Protein AF-A0A2V8E5E4-F1 (afdb_monomer_lite)

Foldseek 3Di:
DDDDDDDDDDDDDDDDDDDPDPPPDDPPPDPPPPPPDPPPPFAQKWWADPDQLRRVQIHNDWAAGPPPRHTTDIWGKDWWWADLVGRQPTHRDWAADPPPRDITDTWTKTKFWADDPRPVDGHRDWDADPVRDTTHIDIHQGQQGDQDDPPPFHWDADPSNFKIKGWDDPDPQKIKIAIAGSRRHGDFCPPDWKKKFFADPVRDTDDIFTWDQDDPRRMTMTGRPPDDPPTDIDID

Radius of gyration: 31.18 Å; chains: 1; bounding box: 56×99×64 Å

Structure (mmCIF, N/CA/C/O backbone):
data_AF-A0A2V8E5E4-F1
#
_entry.id   AF-A0A2V8E5E4-F1
#
loop_
_atom_site.group_PDB
_atom_site.id
_atom_site.type_symbol
_atom_site.label_atom_id
_atom_site.label_alt_id
_atom_site.label_comp_id
_atom_site.label_asym_id
_atom_site.label_entity_id
_atom_site.label_seq_id
_atom_site.pdbx_PDB_ins_code
_atom_site.Cartn_x
_atom_site.Cartn_y
_atom_site.Cartn_z
_atom_site.occupancy
_atom_site.B_iso_or_equiv
_atom_site.auth_seq_id
_atom_site.auth_comp_id
_atom_site.auth_asym_id
_atom_site.auth_atom_id
_atom_site.pdbx_PDB_model_num
ATOM 1 N N . MET A 1 1 ? -7.188 -77.569 13.368 1.00 43.88 1 MET A N 1
ATOM 2 C CA . MET A 1 1 ? -7.594 -77.479 11.942 1.00 43.88 1 MET A CA 1
ATOM 3 C C . MET A 1 1 ? -6.349 -76.975 11.194 1.00 43.88 1 MET A C 1
ATOM 5 O O . MET A 1 1 ? -5.843 -75.952 11.6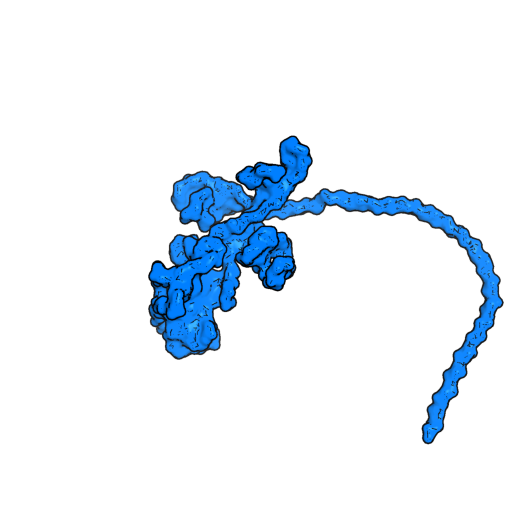16 1.00 43.88 1 MET A O 1
ATOM 9 N N . ARG A 1 2 ? -5.621 -77.724 10.334 1.00 38.56 2 ARG A N 1
ATOM 10 C CA . ARG A 1 2 ? -5.978 -78.226 8.972 1.00 38.56 2 ARG A CA 1
ATOM 11 C C . ARG A 1 2 ? -6.728 -77.146 8.170 1.00 38.56 2 ARG A C 1
ATOM 13 O O . ARG A 1 2 ? -7.743 -76.707 8.680 1.00 38.56 2 ARG A O 1
ATOM 20 N N . ARG A 1 3 ? -6.388 -76.718 6.946 1.00 42.91 3 ARG A N 1
ATOM 21 C CA . ARG A 1 3 ? -5.368 -77.016 5.895 1.00 42.91 3 ARG A CA 1
ATOM 22 C C . ARG A 1 3 ? -5.199 -75.695 5.075 1.00 42.91 3 ARG A C 1
ATOM 24 O O . ARG A 1 3 ? -6.080 -74.856 5.193 1.00 42.91 3 ARG A O 1
ATOM 31 N N . LEU A 1 4 ? -4.201 -75.417 4.223 1.00 42.34 4 LEU A N 1
ATOM 32 C CA . LEU A 1 4 ? -2.996 -76.111 3.712 1.00 42.34 4 LEU A CA 1
ATOM 33 C C . LEU A 1 4 ? -1.974 -75.046 3.210 1.00 42.34 4 LEU A C 1
ATOM 35 O O . LEU A 1 4 ? -2.269 -73.857 3.251 1.00 42.34 4 LEU A O 1
ATOM 39 N N . VAL A 1 5 ? -0.822 -75.469 2.673 1.00 44.59 5 VAL A N 1
ATOM 40 C CA . VAL A 1 5 ? 0.082 -74.664 1.819 1.00 44.59 5 VAL A CA 1
ATOM 41 C C . VAL A 1 5 ? 0.128 -75.328 0.442 1.00 44.59 5 VAL A C 1
ATOM 43 O O . VAL A 1 5 ? 0.248 -76.549 0.383 1.00 44.59 5 VAL A O 1
ATOM 46 N N . PHE A 1 6 ? 0.079 -74.559 -0.648 1.00 40.34 6 PHE A N 1
ATOM 47 C CA . PHE A 1 6 ? 0.389 -75.065 -1.989 1.00 40.34 6 PHE A CA 1
ATOM 48 C C . PHE A 1 6 ? 1.407 -74.168 -2.694 1.00 40.34 6 PHE A C 1
ATOM 50 O O . PHE A 1 6 ? 1.082 -73.098 -3.199 1.00 40.34 6 PHE A O 1
ATOM 57 N N . PHE A 1 7 ? 2.647 -74.655 -2.743 1.00 41.28 7 PHE A N 1
ATOM 58 C CA . PHE A 1 7 ? 3.618 -74.251 -3.754 1.00 41.28 7 PHE A CA 1
ATOM 59 C C . PHE A 1 7 ? 3.129 -74.721 -5.127 1.00 41.28 7 PHE A C 1
ATOM 61 O O . PHE A 1 7 ? 2.747 -75.881 -5.271 1.00 41.28 7 PHE A O 1
ATOM 68 N N . TRP A 1 8 ? 3.234 -73.860 -6.137 1.00 37.31 8 TRP A N 1
ATOM 69 C CA . TRP A 1 8 ? 3.290 -74.278 -7.536 1.00 37.31 8 TRP A CA 1
ATOM 70 C C . TRP A 1 8 ? 4.564 -73.717 -8.157 1.00 37.31 8 TRP A C 1
ATOM 72 O O . TRP A 1 8 ? 4.677 -72.522 -8.417 1.00 37.31 8 TRP A O 1
ATOM 82 N N . ALA A 1 9 ? 5.541 -74.599 -8.356 1.00 47.22 9 ALA A N 1
ATOM 83 C CA . ALA A 1 9 ? 6.692 -74.318 -9.195 1.00 47.22 9 ALA A CA 1
ATOM 84 C C . ALA A 1 9 ? 6.277 -74.491 -10.661 1.00 47.22 9 ALA A C 1
ATOM 86 O O . ALA A 1 9 ? 5.682 -75.509 -11.014 1.00 47.22 9 ALA A O 1
ATOM 87 N N . VAL A 1 10 ? 6.622 -73.529 -11.515 1.00 47.59 10 VAL A N 1
ATOM 88 C CA . VAL A 1 10 ? 6.532 -73.680 -12.972 1.00 47.59 10 VAL A CA 1
ATOM 89 C C . VAL A 1 10 ? 7.949 -73.639 -13.525 1.00 47.59 10 VAL A C 1
ATOM 91 O O . VAL A 1 10 ? 8.705 -72.705 -13.263 1.00 47.59 10 VAL A O 1
ATOM 94 N N . LEU A 1 11 ? 8.318 -74.707 -14.231 1.00 45.16 11 LEU A N 1
ATOM 95 C CA . LEU A 1 11 ? 9.662 -74.913 -14.755 1.00 45.16 11 LEU A CA 1
ATOM 96 C C . LEU A 1 11 ? 9.974 -73.951 -15.904 1.00 45.16 11 LEU A C 1
ATOM 98 O O . LEU A 1 11 ? 9.184 -73.778 -16.831 1.00 45.16 11 LEU A O 1
ATOM 102 N N . LEU A 1 12 ? 11.179 -73.388 -15.854 1.00 44.44 12 LEU A N 1
ATOM 103 C CA . LEU A 1 12 ? 11.779 -72.630 -16.942 1.00 44.44 12 LEU A CA 1
ATOM 104 C C . LEU A 1 12 ? 12.065 -73.580 -18.116 1.00 44.44 12 LEU A C 1
ATOM 106 O O . LEU A 1 12 ? 12.804 -74.551 -17.951 1.00 44.44 12 LEU A O 1
ATOM 110 N N . SER A 1 13 ? 11.520 -73.297 -19.299 1.00 46.69 13 SER A N 1
ATOM 111 C CA . SER A 1 13 ? 11.886 -74.000 -20.531 1.00 46.69 13 SER A CA 1
ATOM 112 C C . SER A 1 13 ? 12.516 -73.014 -21.510 1.00 46.69 13 SER A C 1
ATOM 114 O O . SER A 1 13 ? 11.859 -72.094 -21.995 1.00 46.69 13 SER A O 1
ATOM 116 N N . CYS A 1 14 ? 13.816 -73.179 -21.761 1.00 43.94 14 CYS A N 1
ATOM 117 C CA . CYS A 1 14 ? 14.547 -72.390 -22.745 1.00 43.94 14 CYS A CA 1
ATOM 118 C C . CYS A 1 14 ? 14.229 -72.879 -24.161 1.00 43.94 14 CYS A C 1
ATOM 120 O O . CYS A 1 14 ? 14.649 -73.968 -24.546 1.00 43.94 14 CYS A O 1
ATOM 122 N N . ALA A 1 15 ? 13.586 -72.031 -24.961 1.00 48.12 15 ALA A N 1
ATOM 123 C CA . ALA A 1 15 ? 13.532 -72.165 -26.413 1.00 48.12 15 ALA A CA 1
ATOM 124 C C . ALA A 1 15 ? 14.008 -70.845 -27.032 1.00 48.12 15 ALA A C 1
ATOM 126 O O . ALA A 1 15 ? 13.333 -69.821 -26.939 1.00 48.12 15 ALA A O 1
ATOM 127 N N . GLY A 1 16 ? 15.212 -70.850 -27.603 1.00 48.59 16 GLY A N 1
ATOM 128 C CA . GLY A 1 16 ? 15.796 -69.658 -28.207 1.00 48.59 16 GLY A CA 1
ATOM 129 C C . GLY A 1 16 ? 15.221 -69.378 -29.594 1.00 48.59 16 GLY A C 1
ATOM 130 O O . GLY A 1 16 ? 15.195 -70.266 -30.442 1.00 48.59 16 GLY A O 1
ATOM 131 N N . LEU A 1 17 ? 14.858 -68.122 -29.852 1.00 46.94 17 LEU A N 1
ATOM 132 C CA . LEU A 1 17 ? 14.844 -67.561 -31.202 1.00 46.94 17 LEU A CA 1
ATOM 133 C C . LEU A 1 17 ? 15.803 -66.370 -31.238 1.00 46.94 17 LEU A C 1
ATOM 135 O O . LEU A 1 17 ? 15.626 -65.402 -30.499 1.00 46.94 17 LEU A O 1
ATOM 139 N N . LEU A 1 18 ? 16.805 -66.429 -32.120 1.00 51.91 18 LEU A N 1
ATOM 140 C CA . LEU A 1 18 ? 17.608 -65.259 -32.465 1.00 51.91 18 LEU A CA 1
ATOM 141 C C . LEU A 1 18 ? 16.746 -64.306 -33.303 1.00 51.91 18 LEU A C 1
ATOM 143 O O . LEU A 1 18 ? 16.611 -64.481 -34.512 1.00 51.91 18 LEU A O 1
ATOM 147 N N . ALA A 1 19 ? 16.191 -63.275 -32.669 1.00 50.66 19 ALA A N 1
ATOM 148 C CA . ALA A 1 19 ? 15.679 -62.113 -33.383 1.00 50.66 19 ALA A CA 1
ATOM 149 C C . ALA A 1 19 ? 16.853 -61.176 -33.703 1.00 50.66 19 ALA A C 1
ATOM 151 O O . ALA A 1 19 ? 17.459 -60.595 -32.803 1.00 50.66 19 ALA A O 1
ATOM 152 N N . ALA A 1 20 ? 17.197 -61.037 -34.985 1.00 50.38 20 ALA A N 1
ATOM 153 C CA . ALA A 1 20 ? 18.242 -60.114 -35.415 1.00 50.38 20 ALA A CA 1
ATOM 154 C C . ALA A 1 20 ? 17.825 -58.660 -35.124 1.00 50.38 20 ALA A C 1
ATOM 156 O O . ALA A 1 20 ? 16.842 -58.161 -35.674 1.00 50.38 20 ALA A O 1
ATOM 157 N N . HIS A 1 21 ? 18.577 -57.970 -34.264 1.00 40.72 21 HIS A N 1
ATOM 158 C CA . HIS A 1 21 ? 18.314 -56.574 -33.924 1.00 40.72 21 HIS A CA 1
ATOM 159 C C . HIS A 1 21 ? 18.676 -55.637 -35.083 1.00 40.72 21 HIS A C 1
ATOM 161 O O . HIS A 1 21 ? 19.820 -55.206 -35.217 1.00 40.72 21 HIS A O 1
ATOM 167 N N . VAL A 1 22 ? 17.680 -55.245 -35.880 1.00 54.72 22 VAL A N 1
ATOM 168 C CA . VAL A 1 22 ? 17.794 -54.072 -36.756 1.00 54.72 22 VAL A CA 1
ATOM 169 C C . VAL A 1 22 ? 17.583 -52.819 -35.904 1.00 54.72 22 VAL A C 1
ATOM 171 O O . VAL A 1 22 ? 16.467 -52.323 -35.758 1.00 54.72 22 VAL A O 1
ATOM 174 N N . PHE A 1 23 ? 18.665 -52.305 -35.314 1.00 49.69 23 PHE A N 1
ATOM 175 C CA . PHE A 1 23 ? 18.668 -50.973 -34.707 1.00 49.69 23 PHE A CA 1
ATOM 176 C C . PHE A 1 23 ? 18.584 -49.914 -35.814 1.00 49.69 23 PHE A C 1
ATOM 178 O O . PHE A 1 23 ? 19.595 -49.461 -36.349 1.00 49.69 23 PHE A O 1
ATOM 185 N N . ALA A 1 24 ? 17.362 -49.510 -36.160 1.00 53.81 24 ALA A N 1
ATOM 186 C CA . ALA A 1 24 ? 17.141 -48.310 -36.953 1.00 53.81 24 ALA A CA 1
ATOM 187 C C . ALA A 1 24 ? 17.588 -47.093 -36.128 1.00 53.81 24 ALA A C 1
ATOM 189 O O . ALA A 1 24 ? 16.955 -46.739 -35.133 1.00 53.81 24 ALA A O 1
ATOM 190 N N . ALA A 1 25 ? 18.697 -46.466 -36.521 1.00 55.19 25 ALA A N 1
ATOM 191 C CA . ALA A 1 25 ? 19.183 -45.255 -35.878 1.00 55.19 25 ALA A CA 1
ATOM 192 C C . ALA A 1 25 ? 18.208 -44.097 -36.148 1.00 55.19 25 ALA A C 1
ATOM 194 O O . ALA A 1 25 ? 18.196 -43.529 -37.241 1.00 55.19 25 ALA A O 1
ATOM 195 N N . LEU A 1 26 ? 17.387 -43.737 -35.155 1.00 58.47 26 LEU A N 1
ATOM 196 C CA . LEU A 1 26 ? 16.639 -42.484 -35.214 1.00 58.47 26 LEU A CA 1
ATOM 197 C C . LEU A 1 26 ? 17.638 -41.314 -35.213 1.00 58.47 26 LEU A C 1
ATOM 199 O O . LEU A 1 26 ? 18.573 -41.321 -34.406 1.00 58.47 26 LEU A O 1
ATOM 203 N N . PRO A 1 27 ? 17.451 -40.287 -36.062 1.00 49.22 27 PRO A N 1
ATOM 204 C CA . PRO A 1 27 ? 18.271 -39.091 -35.988 1.00 49.22 27 PRO A CA 1
ATOM 205 C C . PRO A 1 27 ? 18.033 -38.417 -34.636 1.00 49.22 27 PRO A C 1
ATOM 207 O O . PRO A 1 27 ? 16.892 -38.122 -34.271 1.00 49.22 27 PRO A O 1
ATOM 210 N N . ALA A 1 28 ? 19.114 -38.160 -33.900 1.00 54.50 28 ALA A N 1
ATOM 211 C CA . ALA A 1 28 ? 19.058 -37.415 -32.654 1.00 54.50 28 ALA A CA 1
ATOM 212 C C . ALA A 1 28 ? 18.558 -35.992 -32.939 1.00 54.50 28 ALA A C 1
ATOM 214 O O . ALA A 1 28 ? 19.318 -35.120 -33.365 1.00 54.50 28 ALA A O 1
ATOM 215 N N . GLN A 1 29 ? 17.265 -35.751 -32.714 1.00 54.62 29 GLN A N 1
ATOM 216 C CA . GLN A 1 29 ? 16.730 -34.399 -32.694 1.00 54.62 29 GLN A CA 1
ATOM 217 C C . GLN A 1 29 ? 17.336 -33.693 -31.485 1.00 54.62 29 GLN A C 1
ATOM 219 O O . GLN A 1 29 ? 16.947 -33.945 -30.345 1.00 54.62 29 GLN A O 1
ATOM 224 N N . ALA A 1 30 ? 18.312 -32.820 -31.745 1.00 56.84 30 ALA A N 1
ATOM 225 C CA . ALA A 1 30 ? 18.812 -31.896 -30.741 1.00 56.84 30 ALA A CA 1
ATOM 226 C C . ALA A 1 30 ? 17.612 -31.178 -30.099 1.00 56.84 30 ALA A C 1
ATOM 228 O O . ALA A 1 30 ? 16.698 -30.772 -30.832 1.00 56.84 30 ALA A O 1
ATOM 229 N N . PRO A 1 31 ? 17.577 -31.017 -28.763 1.00 46.34 31 PRO A N 1
ATOM 230 C CA . PRO A 1 31 ? 16.493 -30.297 -28.122 1.00 46.34 31 PRO A CA 1
ATOM 231 C C . PRO A 1 31 ? 16.474 -28.888 -28.707 1.00 46.34 31 PRO A C 1
ATOM 233 O O . PRO A 1 31 ? 17.422 -28.121 -28.524 1.00 46.34 31 PRO A O 1
ATOM 236 N N . LYS A 1 32 ? 15.407 -28.554 -29.444 1.00 42.84 32 LYS A N 1
ATOM 237 C CA . LYS A 1 32 ? 15.182 -27.184 -29.902 1.00 42.84 32 LYS A CA 1
ATOM 238 C C . LYS A 1 32 ? 15.169 -26.316 -28.654 1.00 42.84 32 LYS A C 1
ATOM 240 O O . LYS A 1 32 ? 14.244 -26.424 -27.850 1.00 42.84 32 LYS A O 1
ATOM 245 N N . ALA A 1 33 ? 16.204 -25.496 -28.488 1.00 45.69 33 ALA A N 1
ATOM 246 C CA . ALA A 1 33 ? 16.244 -24.496 -27.439 1.00 45.69 33 ALA A CA 1
ATOM 247 C C . ALA A 1 33 ? 14.988 -23.637 -27.600 1.00 45.69 33 ALA A C 1
ATOM 249 O O . ALA A 1 33 ? 14.847 -22.926 -28.597 1.00 45.69 33 ALA A O 1
ATOM 250 N N . SER A 1 34 ? 14.044 -23.789 -26.669 1.00 45.31 34 SER A N 1
ATOM 251 C CA . SER A 1 34 ? 12.785 -23.054 -26.703 1.00 45.31 34 SER A CA 1
ATOM 252 C C . SER A 1 34 ? 13.124 -21.571 -26.658 1.00 45.31 34 SER A C 1
ATOM 254 O O . SER A 1 34 ? 13.717 -21.101 -25.685 1.00 45.31 34 SER A O 1
ATOM 256 N N . SER A 1 35 ? 12.830 -20.857 -27.744 1.00 48.53 35 SER A N 1
ATOM 257 C CA . SER A 1 35 ? 13.163 -19.444 -27.883 1.00 48.53 35 SER A CA 1
ATOM 258 C C . SER A 1 35 ? 12.461 -18.659 -26.782 1.00 48.53 35 SER A C 1
ATOM 260 O O . SER A 1 35 ? 11.236 -18.525 -26.783 1.00 48.53 35 SER A O 1
ATOM 262 N N . ALA A 1 36 ? 13.246 -18.158 -25.832 1.00 47.72 36 ALA A N 1
ATOM 263 C CA . ALA A 1 36 ? 12.747 -17.412 -24.694 1.00 47.72 36 ALA A CA 1
ATOM 264 C C . ALA A 1 36 ? 12.189 -16.052 -25.138 1.00 47.72 36 ALA A C 1
ATOM 266 O O . ALA A 1 36 ? 12.938 -15.090 -25.277 1.00 47.72 36 ALA A O 1
ATOM 267 N N . ALA A 1 37 ? 10.874 -15.993 -25.334 1.00 43.69 37 ALA A N 1
ATOM 268 C CA . ALA A 1 37 ? 10.040 -14.803 -25.181 1.00 43.69 37 ALA A CA 1
ATOM 269 C C . ALA A 1 37 ? 8.564 -15.222 -25.272 1.00 43.69 37 ALA A C 1
ATOM 271 O O . ALA A 1 37 ? 7.916 -15.043 -26.301 1.00 43.69 37 ALA A O 1
ATOM 272 N N . ALA A 1 38 ? 8.012 -15.768 -24.184 1.00 45.19 38 ALA A N 1
ATOM 273 C CA . ALA A 1 38 ? 6.580 -15.586 -23.975 1.00 45.19 38 ALA A CA 1
ATOM 274 C C . ALA A 1 38 ? 6.352 -14.073 -23.873 1.00 45.19 38 ALA A C 1
ATOM 276 O O . ALA A 1 38 ? 7.045 -13.407 -23.100 1.00 45.19 38 ALA A O 1
ATOM 277 N N . GLU A 1 39 ? 5.445 -13.535 -24.684 1.00 49.97 39 GLU A N 1
ATOM 278 C CA . GLU A 1 39 ? 5.150 -12.106 -24.744 1.00 49.97 39 GLU A CA 1
ATOM 279 C C . GLU A 1 39 ? 4.556 -11.665 -23.398 1.00 49.97 39 GLU A C 1
ATOM 281 O O . GLU A 1 39 ? 3.361 -11.805 -23.136 1.00 49.97 39 GLU A O 1
ATOM 286 N N . GLN A 1 40 ? 5.425 -11.220 -22.484 1.00 61.88 40 GLN A N 1
ATOM 287 C CA . GLN A 1 40 ? 5.028 -10.793 -21.149 1.00 61.88 40 GLN A CA 1
ATOM 288 C C . GLN A 1 40 ? 4.177 -9.536 -21.288 1.00 61.88 40 GLN A C 1
ATOM 290 O O . GLN A 1 40 ? 4.702 -8.435 -21.459 1.00 61.88 40 GLN A O 1
ATOM 295 N N . LYS A 1 41 ? 2.854 -9.715 -21.221 1.00 84.62 41 LYS A N 1
ATOM 296 C CA . LYS A 1 41 ? 1.886 -8.623 -21.222 1.00 84.62 41 LYS A CA 1
ATOM 297 C C . LYS A 1 41 ? 2.227 -7.671 -20.076 1.00 84.62 41 LYS A C 1
ATOM 299 O O . LYS A 1 41 ? 1.973 -7.980 -18.913 1.00 84.62 41 LYS A O 1
ATOM 304 N N . LEU A 1 42 ? 2.820 -6.530 -20.421 1.00 91.25 42 LEU A N 1
ATOM 305 C CA . LEU A 1 42 ? 3.236 -5.531 -19.446 1.00 91.25 42 LEU A CA 1
ATOM 306 C C . LEU A 1 42 ? 2.014 -5.025 -18.662 1.00 91.25 42 LEU A C 1
ATOM 308 O O . LEU A 1 42 ? 0.936 -4.880 -19.254 1.00 91.25 42 LEU A O 1
ATOM 312 N N . PRO A 1 43 ? 2.165 -4.713 -17.361 1.00 93.62 43 PRO A N 1
ATOM 313 C CA . PRO A 1 43 ? 1.106 -4.055 -16.610 1.00 93.62 43 PRO A CA 1
ATOM 314 C C . PRO A 1 43 ? 0.725 -2.735 -17.300 1.00 93.62 43 PRO A C 1
ATOM 316 O O . PRO A 1 43 ? 1.611 -2.073 -17.861 1.00 93.62 43 PRO A O 1
ATOM 319 N N . PRO A 1 44 ? -0.563 -2.349 -17.320 1.00 93.50 44 PRO A N 1
ATOM 320 C CA . PRO A 1 44 ? -1.005 -1.136 -18.000 1.00 93.50 44 PRO A CA 1
ATOM 321 C C . PRO A 1 44 ? -0.313 0.107 -17.429 1.00 93.50 44 PRO A C 1
ATOM 323 O O . PRO A 1 44 ? 0.179 0.105 -16.298 1.00 93.50 44 PRO A O 1
ATOM 326 N N . LEU A 1 45 ? -0.264 1.173 -18.231 1.00 95.81 45 LEU A N 1
ATOM 327 C CA . LEU A 1 45 ? 0.161 2.468 -17.714 1.00 95.81 45 LEU A CA 1
ATOM 328 C C . LEU A 1 45 ? -0.946 3.054 -16.836 1.00 95.81 45 LEU A C 1
ATOM 330 O O . LEU A 1 45 ? -2.110 3.069 -17.229 1.00 95.81 45 LEU A O 1
ATOM 334 N N . SER A 1 46 ? -0.545 3.586 -15.691 1.00 96.69 46 SER A N 1
ATOM 335 C CA . SER A 1 46 ? -1.334 4.519 -14.889 1.00 96.69 46 SER A CA 1
ATOM 336 C C . SER A 1 46 ? -0.605 5.860 -14.852 1.00 96.69 46 SER A C 1
ATOM 338 O O . SER A 1 46 ? 0.603 5.929 -15.085 1.00 96.69 46 SER A O 1
ATOM 340 N N . TYR A 1 47 ? -1.325 6.932 -14.554 1.00 97.25 47 TYR A N 1
ATOM 341 C CA . TYR A 1 47 ? -0.809 8.297 -14.559 1.00 97.25 47 TYR A CA 1
ATOM 342 C C . TYR A 1 47 ? -0.993 8.902 -13.178 1.00 97.25 47 TYR A C 1
ATOM 344 O O . TYR A 1 47 ? -2.097 8.886 -12.639 1.00 97.25 47 TYR A O 1
ATOM 352 N N . VAL A 1 48 ? 0.093 9.401 -12.589 1.00 95.44 48 VAL A N 1
ATOM 353 C CA . VAL A 1 48 ? 0.109 9.823 -11.183 1.00 95.44 48 VAL A CA 1
ATOM 354 C C . VAL A 1 48 ? 0.619 11.232 -10.987 1.00 95.44 48 VAL A C 1
ATOM 356 O O . VAL A 1 48 ? 1.414 11.737 -11.782 1.00 95.44 48 VAL A O 1
ATOM 359 N N . CYS A 1 49 ? 0.168 11.875 -9.912 1.00 95.69 49 CYS A N 1
ATOM 360 C CA . CYS A 1 49 ? 0.743 13.149 -9.521 1.00 95.69 49 CYS A CA 1
ATOM 361 C C . CYS A 1 49 ? 2.216 12.962 -9.101 1.00 95.69 49 CYS A C 1
ATOM 363 O O . CYS A 1 49 ? 2.510 12.050 -8.327 1.00 95.69 49 CYS A O 1
ATOM 365 N N . PRO A 1 50 ? 3.152 13.807 -9.576 1.00 94.25 50 PRO A N 1
ATOM 366 C CA . PRO A 1 50 ? 4.535 13.794 -9.097 1.00 94.25 50 PRO A CA 1
ATOM 367 C C . PRO A 1 50 ? 4.693 14.387 -7.686 1.00 94.25 50 PRO A C 1
ATOM 369 O O . PRO A 1 50 ? 5.754 14.234 -7.084 1.00 94.25 50 PRO A O 1
ATOM 372 N N . MET A 1 51 ? 3.674 15.076 -7.158 1.00 92.88 51 MET A N 1
ATOM 373 C CA . MET A 1 51 ? 3.697 15.639 -5.807 1.00 92.88 51 MET A CA 1
ATOM 374 C C . MET A 1 51 ? 3.321 14.583 -4.777 1.00 92.88 51 MET A C 1
ATOM 376 O O . MET A 1 51 ? 2.267 13.960 -4.881 1.00 92.88 51 MET A O 1
ATOM 380 N N . VAL A 1 52 ? 4.152 14.459 -3.741 1.00 87.56 52 VAL A N 1
ATOM 381 C CA . VAL A 1 52 ? 3.947 13.525 -2.626 1.00 87.56 52 VAL A CA 1
ATOM 382 C C . VAL A 1 52 ? 2.567 13.729 -1.992 1.00 87.56 52 VAL A C 1
ATOM 384 O O . VAL A 1 52 ? 1.843 12.762 -1.832 1.00 87.56 52 VAL A O 1
ATOM 387 N N . GLN A 1 53 ? 2.145 14.975 -1.752 1.00 88.56 53 GLN A N 1
ATOM 388 C CA . GLN A 1 53 ? 0.876 15.341 -1.095 1.00 88.56 53 GLN A CA 1
ATOM 389 C C . GLN A 1 53 ? -0.397 15.002 -1.901 1.00 88.56 53 GLN A C 1
ATOM 391 O O . GLN A 1 53 ? -1.499 15.056 -1.362 1.00 88.56 53 GLN A O 1
ATOM 396 N N . ASP A 1 54 ? -0.243 14.669 -3.184 1.00 91.31 54 ASP A N 1
ATOM 397 C CA . ASP A 1 54 ? -1.318 14.296 -4.112 1.00 91.31 54 ASP A CA 1
ATOM 398 C C . ASP A 1 54 ? -1.138 12.841 -4.605 1.00 91.31 54 ASP A C 1
ATOM 400 O O . ASP A 1 54 ? -1.639 12.476 -5.672 1.00 91.31 54 ASP A O 1
ATOM 404 N N . ALA A 1 55 ? -0.371 12.009 -3.888 1.00 87.94 55 ALA A N 1
ATOM 405 C CA . ALA A 1 55 ? 0.005 10.672 -4.351 1.00 87.94 55 ALA A CA 1
ATOM 406 C C . ALA A 1 55 ? -1.187 9.717 -4.573 1.00 87.94 55 ALA A C 1
ATOM 408 O O . ALA A 1 55 ? -1.053 8.769 -5.353 1.00 87.94 55 ALA A O 1
ATOM 409 N N . GLU A 1 56 ? -2.361 9.991 -3.984 1.00 88.88 56 GLU A N 1
ATOM 410 C CA . GLU A 1 56 ? -3.585 9.218 -4.240 1.00 88.88 56 GLU A CA 1
ATOM 411 C C . GLU A 1 56 ? -4.244 9.552 -5.596 1.00 88.88 56 GLU A C 1
ATOM 413 O O . GLU A 1 56 ? -5.207 8.908 -6.031 1.00 88.88 56 GLU A O 1
ATOM 418 N N . VAL A 1 57 ? -3.753 10.579 -6.299 1.00 93.06 57 VAL A N 1
ATOM 419 C CA . VAL A 1 57 ? -4.189 10.903 -7.658 1.00 93.06 57 VAL A CA 1
ATOM 420 C C . VAL A 1 57 ? -3.546 9.926 -8.634 1.00 93.06 57 VAL A C 1
ATOM 422 O O . VAL A 1 57 ? -2.450 10.152 -9.146 1.00 93.06 57 VAL A O 1
ATOM 425 N N . ILE A 1 58 ? -4.278 8.844 -8.891 1.00 93.50 58 ILE A N 1
ATOM 426 C CA . ILE A 1 58 ? -4.054 7.879 -9.968 1.00 93.50 58 ILE A CA 1
ATOM 427 C C . ILE A 1 58 ? -5.178 8.048 -11.004 1.00 93.50 58 ILE A C 1
ATOM 429 O O . ILE A 1 58 ? -6.343 8.206 -10.631 1.00 93.50 58 ILE A O 1
ATOM 433 N N . GLU A 1 59 ? -4.820 8.039 -12.287 1.00 96.06 59 GLU A N 1
ATOM 434 C CA . GLU A 1 59 ? -5.715 8.140 -13.447 1.00 96.06 59 GLU A CA 1
ATOM 435 C C . GLU A 1 59 ? -5.315 7.106 -14.519 1.00 96.06 59 GLU A C 1
ATOM 437 O O . GLU A 1 59 ? -4.132 6.800 -14.687 1.00 96.06 59 GLU A O 1
ATOM 442 N N . ASP A 1 60 ? -6.273 6.621 -15.313 1.00 96.06 60 ASP A N 1
ATOM 443 C CA . ASP A 1 60 ? -6.021 5.660 -16.407 1.00 96.06 60 ASP A CA 1
ATOM 444 C C . ASP A 1 60 ? -5.498 6.314 -17.704 1.00 96.06 60 ASP A C 1
ATOM 446 O O . ASP A 1 60 ? -5.214 5.635 -18.692 1.00 96.06 60 ASP A O 1
ATOM 450 N N . LYS A 1 61 ? -5.400 7.649 -17.739 1.00 95.88 61 LYS A N 1
ATOM 451 C CA . LYS A 1 61 ? -5.075 8.433 -18.941 1.00 95.88 61 LYS A CA 1
ATOM 452 C C . LYS A 1 61 ? -4.124 9.601 -18.644 1.00 95.88 61 LYS A C 1
ATOM 454 O O . LYS A 1 61 ? -4.156 10.135 -17.534 1.00 95.88 61 LYS A O 1
ATOM 459 N N . PRO A 1 62 ? -3.330 10.061 -19.634 1.00 98.06 62 PRO A N 1
ATOM 460 C CA . PRO A 1 62 ? -2.535 11.274 -19.490 1.00 98.06 62 PRO A CA 1
ATOM 461 C C . PRO A 1 62 ? -3.417 12.496 -19.215 1.00 98.06 62 PRO A C 1
ATOM 463 O O . PRO A 1 62 ? -4.534 12.603 -19.725 1.00 98.06 62 PRO A O 1
ATOM 466 N N . GLY A 1 63 ? -2.883 13.457 -18.466 1.00 97.62 63 GLY A N 1
ATOM 467 C CA . GLY A 1 63 ? -3.560 14.721 -18.197 1.00 97.62 63 GLY A CA 1
ATOM 468 C C . GLY A 1 63 ? -2.882 15.520 -17.092 1.00 97.62 63 GLY A C 1
ATOM 469 O O . GLY A 1 63 ? -1.732 15.258 -16.739 1.00 97.62 63 GLY A O 1
ATOM 470 N N . LEU A 1 64 ? -3.615 16.483 -16.540 1.00 98.12 64 LEU A N 1
ATOM 471 C CA . LEU A 1 64 ? -3.201 17.253 -15.370 1.00 98.12 64 LEU A CA 1
ATOM 472 C C . LEU A 1 64 ? -3.809 16.651 -14.099 1.00 98.12 64 LEU A C 1
ATOM 474 O O . LEU A 1 64 ? -4.951 16.191 -14.111 1.00 98.12 64 LEU A O 1
ATOM 478 N N . CYS A 1 65 ? -3.075 16.709 -12.989 1.00 97.44 65 CYS A N 1
ATOM 479 C CA . CYS A 1 65 ? -3.559 16.299 -11.677 1.00 97.44 65 CYS A CA 1
ATOM 480 C C . CYS A 1 65 ? -4.851 17.044 -11.314 1.00 97.44 65 CYS A C 1
ATOM 482 O O . CYS A 1 65 ? -4.892 18.277 -11.322 1.00 97.44 65 CYS A O 1
ATOM 484 N N . ARG A 1 66 ? -5.901 16.304 -10.933 1.00 96.25 66 ARG A N 1
ATOM 485 C CA . ARG A 1 66 ? -7.197 16.877 -10.532 1.00 96.25 66 ARG A CA 1
ATOM 486 C C . ARG A 1 66 ? -7.086 17.869 -9.364 1.00 96.25 66 ARG A C 1
ATOM 488 O O . ARG A 1 66 ? -7.848 18.837 -9.341 1.00 96.25 66 ARG A O 1
ATOM 495 N N . LYS A 1 67 ? -6.099 17.685 -8.478 1.00 94.62 67 LYS A N 1
ATOM 496 C CA . LYS A 1 67 ? -5.755 18.572 -7.356 1.00 94.62 67 LYS A CA 1
ATOM 497 C C . LYS A 1 67 ? -4.802 19.708 -7.780 1.00 94.62 67 LYS A C 1
ATOM 499 O O . LYS A 1 67 ? -5.291 20.753 -8.203 1.00 94.62 67 LYS A O 1
ATOM 504 N N . CYS A 1 68 ? -3.476 19.519 -7.734 1.00 96.31 68 CYS A N 1
ATOM 505 C CA . CYS A 1 68 ? -2.483 20.587 -7.972 1.00 96.31 68 CYS A CA 1
ATOM 506 C C . CYS A 1 68 ? -2.274 21.045 -9.433 1.00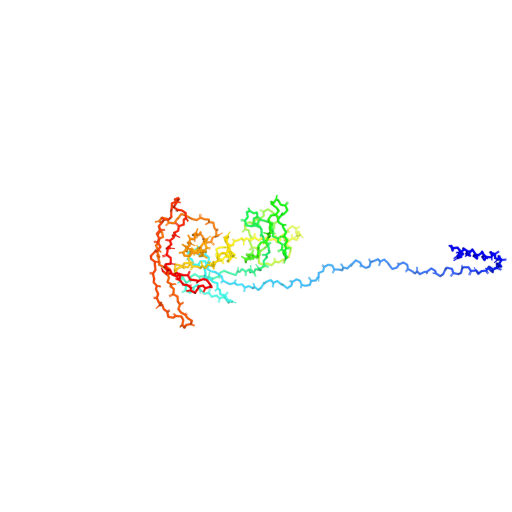 96.31 68 CYS A C 1
ATOM 508 O O . CYS A 1 68 ? -1.469 21.941 -9.675 1.00 96.31 68 CYS A O 1
ATOM 510 N N . LYS A 1 69 ? -2.955 20.446 -10.421 1.00 97.44 69 LYS A N 1
ATOM 511 C CA . LYS A 1 69 ? -2.837 20.759 -11.866 1.00 97.44 69 LYS A CA 1
ATOM 512 C C . LYS A 1 69 ? -1.464 20.508 -12.513 1.00 97.44 69 LYS A C 1
ATOM 514 O O . LYS A 1 69 ? -1.303 20.815 -13.691 1.00 97.44 69 LYS A O 1
ATOM 519 N N . MET A 1 70 ? -0.499 19.905 -11.815 1.00 98.00 70 MET A N 1
ATOM 520 C CA . MET A 1 70 ? 0.753 19.457 -12.440 1.00 98.00 70 MET A CA 1
ATOM 521 C C . MET A 1 70 ? 0.510 18.355 -13.478 1.00 98.00 70 MET A C 1
ATOM 523 O O . MET A 1 70 ? -0.442 17.583 -13.367 1.00 98.00 70 MET A O 1
ATOM 527 N N . GLN A 1 71 ? 1.393 18.263 -14.472 1.00 98.31 71 GLN A N 1
ATOM 528 C CA . GLN A 1 71 ? 1.382 17.188 -15.463 1.00 98.31 71 GLN A CA 1
ATOM 529 C C . GLN A 1 71 ? 1.546 15.824 -14.773 1.00 98.31 71 GLN A C 1
ATOM 531 O O . GLN A 1 71 ? 2.511 15.612 -14.038 1.00 98.31 71 GLN A O 1
ATOM 536 N N . LEU A 1 72 ? 0.613 14.901 -15.020 1.00 98.19 72 LEU A N 1
ATOM 537 C CA . LEU A 1 72 ? 0.696 13.538 -14.499 1.00 98.19 72 LEU A CA 1
ATOM 538 C C . LEU A 1 72 ? 1.843 12.777 -15.171 1.00 98.19 72 LEU A C 1
ATOM 540 O O . LEU A 1 72 ? 2.038 12.881 -16.388 1.00 98.19 72 LEU A O 1
ATOM 544 N N . VAL A 1 73 ? 2.557 11.981 -14.378 1.00 96.81 73 VAL A N 1
ATOM 545 C CA . VAL A 1 73 ? 3.690 11.157 -14.807 1.00 96.81 73 VAL A CA 1
ATOM 546 C C . VAL A 1 73 ? 3.218 9.713 -15.034 1.00 96.81 73 VAL A C 1
ATOM 548 O O . VAL A 1 73 ? 2.556 9.155 -14.156 1.00 96.81 73 VAL A O 1
ATOM 551 N N . PRO A 1 74 ? 3.526 9.091 -16.187 1.00 97.44 74 PRO A N 1
ATOM 552 C CA . PRO A 1 74 ? 3.221 7.684 -16.439 1.00 97.44 74 PRO A CA 1
ATOM 553 C C . PRO A 1 74 ? 4.062 6.742 -15.566 1.00 97.44 74 PRO A C 1
ATOM 555 O O . PRO A 1 74 ? 5.253 6.964 -15.362 1.00 97.44 74 PRO A O 1
ATOM 558 N N . ILE A 1 75 ? 3.445 5.652 -15.117 1.00 96.31 75 ILE A N 1
ATOM 559 C CA . ILE A 1 75 ? 4.045 4.543 -14.362 1.00 96.31 75 ILE A CA 1
ATOM 560 C C . ILE A 1 75 ? 3.406 3.218 -14.797 1.00 96.31 75 ILE A C 1
ATOM 562 O O . ILE A 1 75 ? 2.329 3.229 -15.388 1.00 96.31 75 ILE A O 1
ATOM 566 N N . ARG A 1 76 ? 3.999 2.072 -14.445 1.00 96.56 76 ARG A N 1
ATOM 567 C CA . ARG A 1 76 ? 3.302 0.774 -14.474 1.00 96.56 76 ARG A CA 1
ATOM 568 C C . ARG A 1 76 ? 3.003 0.320 -13.052 1.00 96.56 76 ARG A C 1
ATOM 570 O O . ARG A 1 76 ? 3.900 0.335 -12.212 1.00 96.56 76 ARG A O 1
ATOM 577 N N . LEU A 1 77 ? 1.764 -0.091 -12.794 1.00 94.81 77 LEU A N 1
ATOM 578 C CA . LEU A 1 77 ? 1.343 -0.667 -11.515 1.00 94.81 77 LEU A CA 1
ATOM 579 C C . LEU A 1 77 ? 1.066 -2.158 -11.682 1.00 94.81 77 LEU A C 1
ATOM 581 O O . LEU A 1 77 ? 0.344 -2.546 -12.597 1.00 94.81 77 LEU A O 1
ATOM 585 N N . ASP A 1 78 ? 1.617 -2.981 -10.792 1.00 95.19 78 ASP A N 1
ATOM 586 C CA . ASP A 1 78 ? 1.394 -4.429 -10.788 1.00 95.19 78 ASP A CA 1
ATOM 587 C C . ASP A 1 78 ? 1.100 -4.956 -9.379 1.00 95.19 78 ASP A C 1
ATOM 589 O O . ASP A 1 78 ? 1.603 -4.440 -8.380 1.00 95.19 78 ASP A O 1
ATOM 593 N N . SER A 1 79 ? 0.290 -6.011 -9.308 1.00 94.38 79 SER A N 1
ATOM 594 C CA . SER A 1 79 ? -0.022 -6.738 -8.079 1.00 94.38 79 SER A CA 1
ATOM 595 C C . SER A 1 79 ? 0.992 -7.860 -7.872 1.00 94.38 79 SER A C 1
ATOM 597 O O . SER A 1 79 ? 0.860 -8.941 -8.445 1.00 94.38 79 SER A O 1
ATOM 599 N N . LYS A 1 80 ? 1.991 -7.623 -7.022 1.00 96.44 80 LYS A N 1
ATOM 600 C CA . LYS A 1 80 ? 3.031 -8.607 -6.684 1.00 96.44 80 LYS A CA 1
ATOM 601 C C . LYS A 1 80 ? 2.925 -9.056 -5.234 1.00 96.44 80 LYS A C 1
ATOM 603 O O . LYS A 1 80 ? 2.326 -8.383 -4.407 1.00 96.44 80 LYS A O 1
ATOM 608 N N . PHE A 1 81 ? 3.550 -10.176 -4.902 1.00 97.00 81 PHE A N 1
ATOM 609 C CA . PHE A 1 81 ? 3.689 -10.637 -3.525 1.00 97.00 81 PHE A CA 1
ATOM 610 C C . PHE A 1 81 ? 5.033 -10.178 -2.954 1.00 97.00 81 PHE A C 1
ATOM 612 O O . PHE A 1 81 ? 6.070 -10.401 -3.579 1.00 97.00 81 PHE A O 1
ATOM 619 N N . SER A 1 82 ? 5.032 -9.535 -1.784 1.00 96.12 82 SER A N 1
ATOM 620 C CA . SER A 1 82 ? 6.253 -9.053 -1.129 1.00 96.12 82 SER A CA 1
ATOM 621 C C . SER A 1 82 ? 6.230 -9.241 0.389 1.00 96.12 82 SER A C 1
ATOM 623 O O . SER A 1 82 ? 5.183 -9.481 0.992 1.00 96.12 82 SER A O 1
ATOM 625 N N . CYS A 1 83 ? 7.405 -9.191 1.019 1.00 93.94 83 CYS A N 1
ATOM 626 C CA . CYS A 1 83 ? 7.521 -9.284 2.469 1.00 93.94 83 CYS A CA 1
ATOM 627 C C . CYS A 1 83 ? 7.375 -7.893 3.115 1.00 93.94 83 CYS A C 1
ATOM 629 O O . CYS A 1 83 ? 8.190 -7.021 2.807 1.00 93.94 83 CYS A O 1
ATOM 631 N N . PRO A 1 84 ? 6.461 -7.700 4.090 1.00 87.62 84 PRO A N 1
ATOM 632 C CA . PRO A 1 84 ? 6.261 -6.422 4.786 1.00 87.62 84 PRO A CA 1
ATOM 633 C C . PRO A 1 84 ? 7.505 -5.785 5.431 1.00 87.62 84 PRO A C 1
ATOM 635 O O . PRO A 1 84 ? 7.513 -4.584 5.663 1.00 87.62 84 PRO A O 1
ATOM 638 N N . ILE A 1 85 ? 8.544 -6.569 5.748 1.00 90.44 85 ILE A N 1
ATOM 639 C CA . ILE A 1 85 ? 9.803 -6.073 6.351 1.00 90.44 85 ILE A CA 1
ATOM 640 C C . ILE A 1 85 ? 10.983 -6.141 5.372 1.00 90.44 85 ILE A C 1
ATOM 642 O O . ILE A 1 85 ? 11.959 -5.412 5.520 1.00 90.44 85 ILE A O 1
ATOM 646 N N . HIS A 1 86 ? 10.889 -6.979 4.339 1.00 92.56 86 HIS A N 1
ATOM 647 C CA . HIS A 1 86 ? 11.927 -7.152 3.326 1.00 92.56 86 HIS A CA 1
ATOM 648 C C . HIS A 1 86 ? 11.349 -6.835 1.934 1.00 92.56 86 HIS A C 1
ATOM 650 O O . HIS A 1 86 ? 11.214 -7.747 1.114 1.00 92.56 86 HIS A O 1
ATOM 656 N N . PRO A 1 87 ? 10.997 -5.564 1.645 1.00 88.56 87 PRO A N 1
ATOM 657 C CA . PRO A 1 87 ? 10.204 -5.191 0.467 1.00 88.56 87 PRO A CA 1
ATOM 658 C C . PRO A 1 87 ? 10.890 -5.494 -0.875 1.00 88.56 87 PRO A C 1
ATOM 660 O O . PRO A 1 87 ? 10.210 -5.661 -1.885 1.00 88.56 87 PRO A O 1
ATOM 663 N N . ALA A 1 88 ? 12.221 -5.636 -0.884 1.00 92.25 88 ALA A N 1
ATOM 664 C CA . ALA A 1 88 ? 13.001 -6.082 -2.041 1.00 92.25 88 ALA A CA 1
ATOM 665 C C . ALA A 1 88 ? 12.736 -7.552 -2.448 1.00 92.25 88 ALA A C 1
ATOM 667 O O . ALA A 1 88 ? 13.100 -7.973 -3.547 1.00 92.25 88 ALA A O 1
ATOM 668 N N . ILE A 1 89 ? 12.103 -8.359 -1.588 1.00 95.75 89 ILE A N 1
ATOM 669 C CA . ILE A 1 89 ? 11.674 -9.723 -1.914 1.00 95.75 89 ILE A CA 1
ATOM 670 C C . ILE A 1 89 ? 10.331 -9.658 -2.643 1.00 95.75 89 ILE A C 1
ATOM 672 O O . ILE A 1 89 ? 9.286 -9.804 -2.024 1.00 95.75 89 ILE A O 1
ATOM 676 N N . VAL A 1 90 ? 10.362 -9.481 -3.963 1.00 96.62 90 VAL A N 1
ATOM 677 C CA . VAL A 1 90 ? 9.154 -9.448 -4.809 1.00 96.62 90 VAL A CA 1
ATOM 678 C C . VAL A 1 90 ? 8.976 -10.764 -5.574 1.00 96.62 90 VAL A C 1
ATOM 680 O O . VAL A 1 90 ? 9.952 -11.325 -6.079 1.00 96.62 90 VAL A O 1
ATOM 683 N N . ARG A 1 91 ? 7.748 -11.290 -5.640 1.00 96.81 91 ARG A N 1
ATOM 684 C CA . ARG A 1 91 ? 7.369 -12.553 -6.302 1.00 96.81 91 ARG A CA 1
ATOM 685 C C . ARG A 1 91 ? 6.056 -12.405 -7.076 1.00 96.81 91 ARG A C 1
ATOM 687 O O . ARG A 1 91 ? 5.206 -11.596 -6.719 1.00 96.81 91 ARG A O 1
ATOM 694 N N . ASP A 1 92 ? 5.870 -13.229 -8.105 1.00 95.44 92 ASP A N 1
ATOM 695 C CA . ASP A 1 92 ? 4.642 -13.255 -8.918 1.00 95.44 92 ASP A CA 1
ATOM 696 C C . ASP A 1 92 ? 3.469 -13.999 -8.254 1.00 95.44 92 ASP A C 1
ATOM 698 O O . ASP A 1 92 ? 2.321 -13.845 -8.663 1.00 95.44 92 ASP A O 1
ATOM 702 N N . GLY A 1 93 ? 3.742 -14.800 -7.221 1.00 95.88 93 GLY A N 1
ATOM 703 C CA . GLY A 1 93 ? 2.753 -15.625 -6.529 1.00 95.88 93 GLY A CA 1
ATOM 704 C C . GLY A 1 93 ? 2.966 -15.676 -5.012 1.00 95.88 93 GLY A C 1
ATOM 705 O O . GLY A 1 93 ? 4.004 -15.215 -4.525 1.00 95.88 93 GLY A O 1
ATOM 706 N N . PRO A 1 94 ? 1.992 -16.233 -4.268 1.00 97.25 94 PRO A N 1
ATOM 707 C CA . PRO A 1 94 ? 2.071 -16.383 -2.820 1.00 97.25 94 PRO A CA 1
ATOM 708 C C . PRO A 1 94 ? 3.218 -17.317 -2.414 1.00 97.25 94 PRO A C 1
ATOM 710 O O . PRO A 1 94 ? 3.725 -18.110 -3.209 1.00 97.25 94 PRO A O 1
ATOM 713 N N . GLY A 1 95 ? 3.620 -17.236 -1.150 1.00 96.81 95 GLY A N 1
ATOM 714 C CA . GLY A 1 95 ? 4.702 -18.040 -0.591 1.00 96.81 95 GLY A CA 1
ATOM 715 C C . GLY A 1 95 ? 5.248 -17.411 0.682 1.00 96.81 95 GLY A C 1
ATOM 716 O O . GLY A 1 95 ? 4.610 -16.542 1.269 1.00 96.81 95 GLY A O 1
ATOM 717 N N . THR A 1 96 ? 6.445 -17.817 1.099 1.00 97.88 96 THR A N 1
ATOM 718 C CA . THR A 1 96 ? 7.116 -17.267 2.283 1.00 97.88 96 THR A CA 1
ATOM 719 C C . THR A 1 96 ? 8.367 -16.476 1.915 1.00 97.88 96 THR A C 1
ATOM 721 O O . THR A 1 96 ? 9.087 -16.784 0.962 1.00 97.88 96 THR A O 1
ATOM 724 N N . CYS A 1 97 ? 8.652 -15.437 2.695 1.00 97.31 97 CYS A N 1
ATOM 725 C CA . CYS A 1 97 ? 9.894 -14.688 2.620 1.00 97.31 97 CYS A CA 1
ATOM 726 C C . CYS A 1 97 ? 11.087 -15.619 2.905 1.00 97.31 97 CYS A C 1
ATOM 728 O O . CYS A 1 97 ? 11.105 -16.298 3.936 1.00 97.31 97 CYS A O 1
ATOM 730 N N . PRO A 1 98 ? 12.132 -15.646 2.057 1.00 97.56 98 PRO A N 1
ATOM 731 C CA . PRO A 1 98 ? 13.270 -16.530 2.274 1.00 97.56 98 PRO A CA 1
ATOM 732 C C . PRO A 1 98 ? 14.092 -16.128 3.508 1.00 97.56 98 PRO A C 1
ATOM 734 O O . PRO A 1 98 ? 14.739 -17.001 4.087 1.00 97.56 98 PRO A O 1
ATOM 737 N N . LEU A 1 99 ? 14.035 -14.853 3.917 1.00 97.31 99 LEU A N 1
ATOM 738 C CA . LEU A 1 99 ? 14.832 -14.272 5.002 1.00 97.31 99 LEU A CA 1
ATOM 739 C C . LEU A 1 99 ? 14.209 -14.492 6.391 1.00 97.31 99 LEU A C 1
ATOM 741 O O . LEU A 1 99 ? 14.909 -14.913 7.303 1.00 97.31 99 LEU A O 1
ATOM 745 N N . ASP A 1 100 ? 12.902 -14.250 6.545 1.00 96.81 100 ASP A N 1
ATOM 746 C CA . ASP A 1 100 ? 12.204 -14.268 7.849 1.00 96.81 100 ASP A CA 1
ATOM 747 C C . ASP A 1 100 ? 11.058 -15.296 7.958 1.00 96.81 100 ASP A C 1
ATOM 749 O O . ASP A 1 100 ? 10.439 -15.423 9.011 1.00 96.81 100 ASP A O 1
ATOM 753 N N . LYS A 1 101 ? 10.791 -16.049 6.882 1.00 97.00 101 LYS A N 1
ATOM 754 C CA . LYS A 1 101 ? 9.771 -17.111 6.770 1.00 97.00 101 LYS A CA 1
ATOM 755 C C . LYS A 1 101 ? 8.304 -16.686 6.932 1.00 97.00 101 LYS A C 1
ATOM 757 O O . LYS A 1 101 ? 7.439 -17.551 6.808 1.00 97.00 101 LYS A O 1
ATOM 762 N N . ARG A 1 102 ? 7.987 -15.399 7.113 1.00 95.00 102 ARG A N 1
ATOM 763 C CA . ARG A 1 102 ? 6.594 -14.912 7.068 1.00 95.00 102 ARG A CA 1
ATOM 764 C C . ARG A 1 102 ? 6.005 -15.084 5.664 1.00 95.00 102 ARG A C 1
ATOM 766 O O . ARG A 1 102 ? 6.724 -15.009 4.669 1.00 95.00 102 ARG A O 1
ATOM 773 N N . GLU A 1 103 ? 4.692 -15.266 5.593 1.00 95.50 103 GLU A N 1
ATOM 774 C CA . GLU A 1 103 ? 3.922 -15.229 4.348 1.00 95.50 103 GLU A CA 1
ATOM 775 C C . GLU A 1 103 ? 4.062 -13.881 3.610 1.00 95.50 103 GLU A C 1
ATOM 777 O O . GLU A 1 103 ? 4.033 -12.807 4.213 1.00 95.50 103 GLU A O 1
ATOM 782 N N . LEU A 1 104 ? 4.242 -13.940 2.291 1.00 96.50 104 LEU A N 1
ATOM 783 C CA . LEU A 1 104 ? 4.278 -12.767 1.422 1.00 96.50 104 LEU A CA 1
ATOM 784 C C . LEU A 1 104 ? 2.856 -12.238 1.213 1.00 96.50 104 LEU A C 1
ATOM 786 O O . LEU A 1 104 ? 1.967 -12.989 0.818 1.00 96.50 104 LEU A O 1
ATOM 790 N N . VAL A 1 105 ? 2.659 -10.936 1.401 1.00 94.56 105 VAL A N 1
ATOM 791 C CA . VAL A 1 105 ? 1.369 -10.266 1.175 1.00 94.56 105 VAL A CA 1
ATOM 792 C C . VAL A 1 105 ? 1.306 -9.688 -0.237 1.00 94.56 105 VAL A C 1
ATOM 794 O O . VAL A 1 105 ? 2.337 -9.335 -0.812 1.00 94.56 105 VAL A O 1
ATOM 797 N N . ARG A 1 106 ? 0.105 -9.579 -0.814 1.00 95.69 106 ARG A N 1
ATOM 798 C CA . ARG A 1 106 ? -0.081 -8.974 -2.141 1.00 95.69 106 ARG A CA 1
ATOM 799 C C . ARG A 1 106 ? -0.089 -7.449 -2.028 1.00 95.69 106 ARG A C 1
ATOM 801 O O . ARG A 1 106 ? -0.988 -6.893 -1.408 1.00 95.69 106 ARG A O 1
ATOM 808 N N . LEU A 1 107 ? 0.872 -6.788 -2.665 1.00 93.44 107 LEU A N 1
ATOM 809 C CA . LEU A 1 107 ? 1.032 -5.335 -2.718 1.00 93.44 107 LEU A CA 1
ATOM 810 C C . LEU A 1 107 ? 0.866 -4.816 -4.149 1.00 93.44 107 LEU A C 1
ATOM 812 O O . LEU A 1 107 ? 1.266 -5.484 -5.106 1.00 93.44 107 LEU A O 1
ATOM 816 N N . THR A 1 108 ? 0.363 -3.591 -4.285 1.00 93.56 108 THR A N 1
ATOM 817 C CA . THR A 1 108 ? 0.434 -2.826 -5.534 1.00 93.56 108 THR A CA 1
ATOM 818 C C . THR A 1 108 ? 1.771 -2.091 -5.577 1.00 93.56 108 THR A C 1
ATOM 820 O O . THR A 1 108 ? 2.014 -1.175 -4.791 1.00 93.56 108 THR A O 1
ATOM 823 N N . LEU A 1 109 ? 2.656 -2.494 -6.490 1.00 94.69 109 LEU A N 1
ATOM 824 C CA . LEU A 1 109 ? 4.002 -1.934 -6.635 1.00 94.69 109 LEU A CA 1
ATOM 825 C C . LEU A 1 109 ? 4.144 -1.168 -7.953 1.00 94.69 109 LEU A C 1
ATOM 827 O O . LEU A 1 109 ? 3.534 -1.520 -8.964 1.00 94.69 109 LEU A O 1
ATOM 831 N N . SER A 1 110 ? 5.003 -0.149 -7.945 1.00 94.62 110 SER A N 1
ATOM 832 C CA . SER A 1 110 ? 5.505 0.474 -9.169 1.00 94.62 110 SER A CA 1
ATOM 833 C C . SER A 1 110 ? 6.510 -0.458 -9.835 1.00 94.62 110 SER A C 1
ATOM 835 O O . SER A 1 110 ? 7.441 -0.921 -9.173 1.00 94.62 110 SER A O 1
ATOM 837 N N . VAL A 1 111 ? 6.335 -0.720 -11.129 1.00 95.94 111 VAL A N 1
ATOM 838 C CA . VAL A 1 111 ? 7.252 -1.520 -11.948 1.00 95.94 111 VAL A CA 1
ATOM 839 C C . VAL A 1 111 ? 7.986 -0.607 -12.919 1.00 95.94 111 VAL A C 1
ATOM 841 O O . VAL A 1 111 ? 7.371 0.147 -13.674 1.00 95.94 111 VAL A O 1
ATOM 844 N N . TYR A 1 112 ? 9.310 -0.696 -12.917 1.00 96.25 112 TYR A N 1
ATOM 845 C CA . TYR A 1 112 ? 10.174 0.037 -13.836 1.00 96.25 112 TYR A CA 1
ATOM 846 C C . TYR A 1 112 ? 11.428 -0.779 -14.153 1.00 96.25 112 TYR A C 1
ATOM 848 O O . TYR A 1 112 ? 11.646 -1.864 -13.619 1.00 96.25 112 TYR A O 1
ATOM 856 N N . TRP A 1 113 ? 12.261 -0.258 -15.043 1.00 96.56 113 TRP A N 1
ATOM 857 C CA . TRP A 1 113 ? 13.503 -0.879 -15.475 1.00 96.56 113 TRP A CA 1
ATOM 858 C C . TRP A 1 113 ? 14.671 0.097 -15.322 1.00 96.56 113 TRP A C 1
ATOM 860 O O . TRP A 1 113 ? 14.508 1.299 -15.520 1.00 96.56 113 TRP A O 1
ATOM 870 N N . THR A 1 114 ? 15.857 -0.415 -14.993 1.00 96.06 114 THR A N 1
ATOM 871 C CA . THR A 1 114 ? 17.094 0.373 -14.842 1.00 96.06 114 THR A CA 1
ATOM 872 C C . THR A 1 114 ? 18.250 -0.228 -15.642 1.00 96.06 114 THR A C 1
ATOM 874 O O . THR A 1 114 ? 18.201 -1.385 -16.076 1.00 96.06 114 THR A O 1
ATOM 877 N N . CYS A 1 115 ? 19.306 0.564 -15.844 1.00 95.25 115 CYS A N 1
ATOM 878 C CA . CYS A 1 115 ? 20.495 0.178 -16.602 1.00 95.25 115 CYS A CA 1
ATOM 879 C C . CYS A 1 115 ? 21.755 0.238 -15.747 1.00 95.25 115 CYS A C 1
ATOM 881 O O . CYS A 1 115 ? 22.097 1.302 -15.252 1.00 95.25 115 CYS A O 1
ATOM 883 N N . GLY A 1 116 ? 22.485 -0.877 -15.626 1.00 86.81 116 GLY A N 1
ATOM 884 C CA . GLY A 1 116 ? 23.804 -0.902 -14.981 1.00 86.81 116 GLY A CA 1
ATOM 885 C C . GLY A 1 116 ? 23.816 -0.247 -13.593 1.00 86.81 116 GLY A C 1
ATOM 886 O O . GLY A 1 116 ? 23.159 -0.739 -12.676 1.00 86.81 116 GLY A O 1
ATOM 887 N N . SER A 1 117 ? 24.580 0.841 -13.470 1.00 81.31 117 SER A N 1
ATOM 888 C CA . SER A 1 117 ? 24.683 1.719 -12.295 1.00 81.31 117 SER A CA 1
ATOM 889 C C . SER A 1 117 ? 23.747 2.940 -12.327 1.00 81.31 117 SER A C 1
ATOM 891 O O . SER A 1 117 ? 23.690 3.677 -11.349 1.00 81.31 117 SER A O 1
ATOM 893 N N . GLU A 1 118 ? 23.000 3.170 -13.410 1.00 85.69 118 GLU A N 1
ATOM 894 C CA . GLU A 1 118 ? 22.007 4.246 -13.534 1.00 85.69 118 GLU A CA 1
ATOM 895 C C . GLU A 1 118 ? 20.688 3.851 -12.842 1.00 85.69 118 GLU A C 1
ATOM 897 O O . GLU A 1 118 ? 19.650 3.666 -13.482 1.00 85.69 118 GLU A O 1
ATOM 902 N N . THR A 1 119 ? 20.728 3.679 -11.519 1.00 81.25 119 THR A N 1
ATOM 903 C CA . THR A 1 119 ? 19.567 3.271 -10.705 1.00 81.25 119 THR A CA 1
ATOM 904 C C . THR A 1 119 ? 18.449 4.307 -10.679 1.00 81.25 119 THR A C 1
ATOM 906 O O . THR A 1 119 ? 17.282 3.945 -10.535 1.00 81.25 119 THR A O 1
ATOM 909 N N . ASP A 1 120 ? 18.797 5.579 -10.862 1.00 86.00 120 ASP A N 1
ATOM 910 C CA . ASP A 1 120 ? 17.878 6.708 -10.693 1.00 86.00 120 ASP A CA 1
ATOM 911 C C . ASP A 1 120 ? 17.008 6.936 -11.942 1.00 86.00 120 ASP A C 1
ATOM 913 O O . ASP A 1 120 ? 15.943 7.554 -11.874 1.00 86.00 120 ASP A O 1
ATOM 917 N N . LYS A 1 121 ? 17.422 6.397 -13.100 1.00 91.31 121 LYS A N 1
ATOM 918 C CA . LYS A 1 121 ? 16.654 6.468 -14.349 1.00 91.31 121 LYS A CA 1
ATOM 919 C C . LYS A 1 121 ? 15.614 5.350 -14.394 1.00 91.31 121 LYS A C 1
ATOM 921 O O . LYS A 1 121 ? 15.891 4.240 -14.846 1.00 91.31 121 LYS A O 1
ATOM 926 N N . LYS A 1 122 ? 14.394 5.669 -13.962 1.00 94.50 122 LYS A N 1
ATOM 927 C CA . LYS A 1 122 ? 13.235 4.768 -14.026 1.00 94.50 122 LYS A CA 1
ATOM 928 C C . LYS A 1 122 ? 12.676 4.705 -15.453 1.00 94.50 122 LYS A C 1
ATOM 930 O O . LYS A 1 122 ? 11.975 5.610 -15.895 1.00 94.50 122 LYS A O 1
ATOM 935 N N . LEU A 1 123 ? 13.002 3.643 -16.187 1.00 95.50 123 LEU A N 1
ATOM 936 C CA . LEU A 1 123 ? 12.507 3.386 -17.544 1.00 95.50 123 LEU A CA 1
ATOM 937 C C . LEU A 1 123 ? 11.188 2.602 -17.475 1.00 95.50 123 LEU A C 1
ATOM 939 O O . LEU A 1 123 ? 11.062 1.687 -16.667 1.00 95.50 123 LEU A O 1
ATOM 943 N N . LEU A 1 124 ? 10.214 2.924 -18.329 1.00 95.75 124 LEU A N 1
ATOM 944 C CA . LEU A 1 124 ? 8.870 2.317 -18.283 1.00 95.75 124 LEU A CA 1
ATOM 945 C C . LEU A 1 124 ? 8.753 0.964 -18.985 1.00 95.75 124 LEU A C 1
ATOM 947 O O . LEU A 1 124 ? 7.725 0.303 -18.856 1.00 95.75 124 LEU A O 1
ATOM 951 N N . ASP A 1 125 ? 9.776 0.556 -19.732 1.00 95.31 125 ASP A N 1
ATOM 952 C CA . ASP A 1 125 ? 9.709 -0.602 -20.618 1.00 95.31 125 ASP A CA 1
ATOM 953 C C . ASP A 1 125 ? 10.959 -1.481 -20.503 1.00 95.31 125 ASP A C 1
ATOM 955 O O . ASP A 1 125 ? 12.075 -0.954 -20.342 1.00 95.31 125 ASP A O 1
ATOM 959 N N . PRO A 1 126 ? 10.816 -2.811 -20.666 1.00 95.06 126 PRO A N 1
ATOM 960 C CA . PRO A 1 126 ? 11.954 -3.690 -20.885 1.00 95.06 126 PRO A CA 1
ATOM 961 C C . PRO A 1 126 ? 12.683 -3.304 -22.179 1.00 95.06 126 PRO A C 1
ATOM 963 O O . PRO A 1 126 ? 12.178 -2.578 -23.034 1.00 95.06 126 PRO A O 1
ATOM 966 N N . GLY A 1 127 ? 13.908 -3.793 -22.338 1.00 94.06 127 GLY A N 1
ATOM 967 C CA . GLY A 1 127 ? 14.709 -3.515 -23.523 1.00 94.06 127 GLY A CA 1
ATOM 968 C C . GLY A 1 127 ? 16.192 -3.661 -23.242 1.00 94.06 127 GLY A C 1
ATOM 969 O O . GLY A 1 127 ? 16.589 -4.324 -22.281 1.00 94.06 127 GLY A O 1
ATOM 970 N N . LYS A 1 128 ? 17.009 -3.009 -24.070 1.00 94.88 128 LYS A N 1
ATOM 971 C CA . LYS A 1 128 ? 18.458 -2.929 -23.879 1.00 94.88 128 LYS A CA 1
ATOM 972 C C . LYS A 1 128 ? 18.884 -1.577 -23.306 1.00 94.88 128 LYS A C 1
ATOM 974 O O . LYS A 1 128 ? 18.172 -0.573 -23.418 1.00 94.88 128 LYS A O 1
ATOM 979 N N . CYS A 1 129 ? 20.040 -1.599 -22.669 1.00 93.88 129 CYS A N 1
ATOM 980 C CA . CYS A 1 129 ? 20.807 -0.458 -22.200 1.00 93.88 129 CYS A CA 1
ATOM 981 C C . CYS A 1 129 ? 21.830 -0.029 -23.264 1.00 93.88 129 CYS A C 1
ATOM 983 O O . CYS A 1 129 ? 22.017 -0.723 -24.265 1.00 93.88 129 CYS A O 1
ATOM 985 N N . ALA A 1 130 ? 22.484 1.120 -23.068 1.00 92.06 130 ALA A N 1
ATOM 986 C CA . ALA A 1 130 ? 23.463 1.654 -24.025 1.00 92.06 130 ALA A CA 1
ATOM 987 C C . ALA A 1 130 ? 24.701 0.747 -24.202 1.00 92.06 130 ALA A C 1
ATOM 989 O O . ALA A 1 130 ? 25.300 0.721 -25.271 1.00 92.06 130 ALA A O 1
ATOM 990 N N . ASP A 1 131 ? 25.035 -0.041 -23.179 1.00 91.44 131 ASP A N 1
ATOM 991 C CA . ASP A 1 131 ? 26.073 -1.082 -23.183 1.00 91.44 131 ASP A CA 1
ATOM 992 C C . ASP A 1 131 ? 25.601 -2.426 -23.786 1.00 91.44 131 ASP A C 1
ATOM 994 O O . ASP A 1 131 ? 26.321 -3.422 -23.755 1.00 91.44 131 ASP A O 1
ATOM 998 N N . GLY A 1 132 ? 24.372 -2.481 -24.309 1.00 92.44 132 GLY A N 1
ATOM 999 C CA . GLY A 1 132 ? 23.760 -3.676 -24.883 1.00 92.44 132 GLY A CA 1
ATOM 1000 C C . GLY A 1 132 ? 23.177 -4.669 -23.869 1.00 92.44 132 GLY A C 1
ATOM 1001 O O . GLY A 1 132 ? 22.493 -5.605 -24.299 1.00 92.44 132 GLY A O 1
ATOM 1002 N N . GLN A 1 133 ? 23.376 -4.476 -22.557 1.00 93.88 133 GLN A N 1
ATOM 1003 C CA . GLN A 1 133 ? 22.794 -5.345 -21.526 1.00 93.88 133 GLN A CA 1
ATOM 1004 C C . GLN A 1 133 ? 21.265 -5.233 -21.503 1.00 93.88 133 GLN A C 1
ATOM 1006 O O . GLN A 1 133 ? 20.692 -4.202 -21.855 1.00 93.88 133 GLN A O 1
ATOM 1011 N N . ALA A 1 134 ? 20.581 -6.290 -21.060 1.00 95.12 134 ALA A N 1
ATOM 1012 C CA . ALA A 1 134 ? 19.148 -6.217 -20.790 1.00 95.12 134 ALA A CA 1
ATOM 1013 C C . ALA A 1 134 ? 18.883 -5.301 -19.583 1.00 95.12 134 ALA A C 1
ATOM 1015 O O . ALA A 1 134 ? 19.563 -5.401 -18.558 1.00 95.12 134 ALA A O 1
ATOM 1016 N N . ARG A 1 135 ? 17.873 -4.429 -19.689 1.00 95.44 135 ARG A N 1
ATOM 1017 C CA . ARG A 1 135 ? 17.439 -3.593 -18.564 1.00 95.44 135 ARG A CA 1
ATOM 1018 C C . ARG A 1 135 ? 16.948 -4.480 -17.420 1.00 95.44 135 ARG A C 1
ATOM 1020 O O . ARG A 1 135 ? 16.192 -5.426 -17.644 1.00 95.44 135 ARG A O 1
ATOM 1027 N N . LYS A 1 136 ? 17.332 -4.155 -16.189 1.00 94.19 136 LYS A N 1
ATOM 1028 C CA . LYS A 1 136 ? 16.940 -4.913 -14.994 1.00 94.19 136 LYS A CA 1
ATOM 1029 C C . LYS A 1 136 ? 15.593 -4.404 -14.499 1.00 94.19 136 LYS A C 1
ATOM 1031 O O . LYS A 1 136 ? 15.467 -3.209 -14.251 1.00 94.19 136 LYS A O 1
ATOM 1036 N N . ILE A 1 137 ? 14.613 -5.295 -14.355 1.00 94.25 137 ILE A N 1
ATOM 1037 C CA . ILE A 1 137 ? 13.334 -4.963 -13.717 1.00 94.25 137 ILE A CA 1
ATOM 1038 C C . ILE A 1 137 ? 13.566 -4.582 -12.251 1.00 94.25 137 ILE A C 1
ATOM 1040 O O . ILE A 1 137 ? 14.392 -5.189 -11.568 1.00 94.25 137 ILE A O 1
ATOM 1044 N N . GLN A 1 138 ? 12.847 -3.568 -11.794 1.00 94.9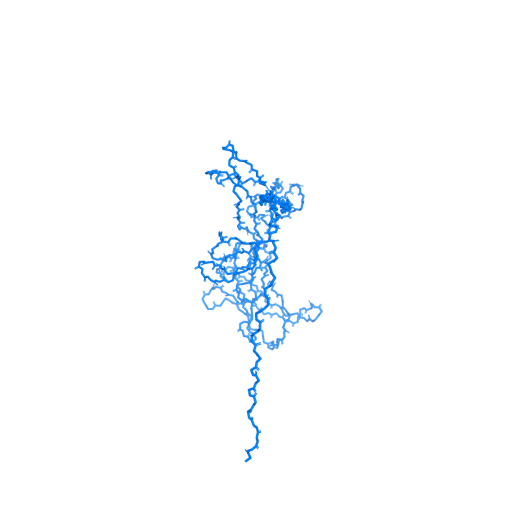4 138 GLN A N 1
ATOM 1045 C CA . GLN A 1 138 ? 12.859 -3.036 -10.441 1.00 94.94 138 GLN A CA 1
ATOM 1046 C C . GLN A 1 138 ? 11.426 -2.840 -9.955 1.00 94.94 138 GLN A C 1
ATOM 1048 O O . GLN A 1 138 ? 10.494 -2.676 -10.748 1.00 94.94 138 GLN A O 1
ATOM 1053 N N . TYR A 1 139 ? 11.280 -2.838 -8.635 1.00 94.88 139 TYR A N 1
ATOM 1054 C CA . TYR A 1 139 ? 10.009 -2.674 -7.953 1.00 94.88 139 TYR A CA 1
ATOM 1055 C C . TYR A 1 139 ? 10.155 -1.656 -6.830 1.00 94.88 139 TYR A C 1
ATOM 1057 O O . TYR A 1 139 ? 11.131 -1.690 -6.082 1.00 94.88 139 TYR A O 1
ATOM 1065 N N . GLU A 1 140 ? 9.164 -0.787 -6.685 1.00 91.94 140 GLU A N 1
ATOM 1066 C CA . GLU A 1 140 ? 9.130 0.237 -5.644 1.00 91.94 140 GLU A CA 1
ATOM 1067 C C . GLU A 1 140 ? 7.756 0.245 -4.969 1.00 91.94 140 GLU A C 1
ATOM 1069 O O . GLU A 1 140 ? 6.714 0.297 -5.631 1.00 91.94 140 GLU A O 1
ATOM 1074 N N . ALA A 1 141 ? 7.766 0.173 -3.636 1.00 91.19 141 ALA A N 1
ATOM 1075 C CA . ALA A 1 141 ? 6.578 0.391 -2.823 1.00 91.19 141 ALA A CA 1
ATOM 1076 C C . ALA A 1 141 ? 6.149 1.855 -2.936 1.00 91.19 141 ALA A C 1
ATOM 1078 O O . ALA A 1 141 ? 6.991 2.752 -2.979 1.00 91.19 141 ALA A O 1
ATOM 1079 N N . ARG A 1 142 ? 4.842 2.099 -2.980 1.00 89.38 142 ARG A N 1
ATOM 1080 C CA . ARG A 1 142 ? 4.287 3.444 -3.131 1.00 89.38 142 ARG A CA 1
ATOM 1081 C C . ARG A 1 142 ? 3.347 3.789 -1.990 1.00 89.38 142 ARG A C 1
ATOM 1083 O O . ARG A 1 142 ? 2.758 2.889 -1.388 1.00 89.38 142 ARG A O 1
ATOM 1090 N N . ALA A 1 143 ? 3.184 5.093 -1.780 1.00 89.75 143 ALA A N 1
ATOM 1091 C CA . ALA A 1 143 ? 2.067 5.647 -1.035 1.00 89.75 143 ALA A CA 1
ATOM 1092 C C . ALA A 1 143 ? 0.761 4.971 -1.484 1.00 89.75 143 ALA A C 1
ATOM 1094 O O . ALA A 1 143 ? 0.535 4.804 -2.688 1.00 89.75 143 ALA A O 1
ATOM 1095 N N . HIS A 1 144 ? -0.044 4.526 -0.518 1.00 88.75 144 HIS A N 1
ATOM 1096 C CA . HIS A 1 144 ? -1.362 3.908 -0.740 1.00 88.75 144 HIS A CA 1
ATOM 1097 C C . HIS A 1 144 ? -1.322 2.635 -1.618 1.00 88.75 144 HIS A C 1
ATOM 1099 O O . HIS A 1 144 ? -2.300 2.265 -2.262 1.00 88.75 144 HIS A O 1
ATOM 1105 N N . GLY A 1 145 ? -0.170 1.951 -1.675 1.00 89.44 145 GLY A N 1
ATOM 1106 C CA . GLY A 1 145 ? 0.020 0.706 -2.436 1.00 89.44 145 GLY A CA 1
ATOM 1107 C C . GLY A 1 145 ? -0.244 -0.586 -1.650 1.00 89.44 145 GLY A C 1
ATOM 1108 O O . GLY A 1 145 ? -0.362 -1.659 -2.246 1.00 89.44 145 GLY A O 1
ATOM 1109 N N . ASP A 1 146 ? -0.337 -0.510 -0.321 1.00 92.12 146 ASP A N 1
ATOM 1110 C CA . ASP A 1 146 ? -0.564 -1.651 0.570 1.00 92.12 146 ASP A CA 1
ATOM 1111 C C . ASP A 1 146 ? -1.845 -1.442 1.386 1.00 92.12 146 ASP A C 1
ATOM 1113 O O . ASP A 1 146 ? -1.879 -0.635 2.306 1.00 92.12 146 ASP A O 1
ATOM 1117 N N . HIS A 1 147 ? -2.889 -2.209 1.068 1.00 90.56 147 HIS A N 1
ATOM 1118 C CA . HIS A 1 147 ? -4.155 -2.216 1.809 1.00 90.56 147 HIS A CA 1
ATOM 1119 C C . HIS A 1 147 ? -4.353 -3.492 2.652 1.00 90.56 147 HIS A C 1
ATOM 1121 O O . HIS A 1 147 ? -5.477 -3.841 3.013 1.00 90.56 147 HIS A O 1
ATOM 1127 N N . ASN A 1 148 ? -3.277 -4.221 2.968 1.00 92.19 148 ASN A N 1
ATOM 1128 C CA . ASN A 1 148 ? -3.350 -5.412 3.814 1.00 92.19 148 ASN A CA 1
ATOM 1129 C C . ASN A 1 148 ? -3.362 -5.015 5.293 1.00 92.19 148 ASN A C 1
ATOM 1131 O O . ASN A 1 148 ? -2.457 -4.316 5.758 1.00 92.19 148 ASN A O 1
ATOM 1135 N N . SER A 1 149 ? -4.338 -5.535 6.045 1.00 93.31 149 SER A N 1
ATOM 1136 C CA . SER A 1 149 ? -4.395 -5.401 7.507 1.00 93.31 149 SER A CA 1
ATOM 1137 C C . SER A 1 149 ? -3.132 -5.969 8.169 1.00 93.31 149 SER A C 1
ATOM 1139 O O . SER A 1 149 ? -2.571 -6.957 7.682 1.00 93.31 149 SER A O 1
ATOM 1141 N N . LYS A 1 150 ? -2.690 -5.381 9.286 1.00 92.88 150 LYS A N 1
ATOM 1142 C CA . LYS A 1 150 ? -1.513 -5.842 10.042 1.00 92.88 150 LYS A CA 1
ATOM 1143 C C . LYS A 1 150 ? -1.900 -6.630 11.303 1.00 92.88 150 LYS A C 1
ATOM 1145 O O . LYS A 1 150 ? -1.055 -7.330 11.855 1.00 92.88 150 LYS A O 1
ATOM 1150 N N . HIS A 1 151 ? -3.158 -6.539 11.737 1.00 94.44 151 HIS A N 1
ATOM 1151 C CA . HIS A 1 151 ? -3.695 -7.115 12.974 1.00 94.44 151 HIS A CA 1
ATOM 1152 C C . HIS A 1 151 ? -4.969 -7.959 12.760 1.00 94.44 151 HIS A C 1
ATOM 1154 O O . HIS A 1 151 ? -5.589 -8.386 13.735 1.00 94.44 151 HIS A O 1
ATOM 1160 N N . GLY A 1 152 ? -5.362 -8.223 11.509 1.00 91.44 152 GLY A N 1
ATOM 1161 C CA . GLY A 1 152 ? -6.560 -8.996 11.154 1.00 91.44 152 GLY A CA 1
ATOM 1162 C C . GLY A 1 152 ? -7.851 -8.169 11.110 1.00 91.44 152 GLY A C 1
ATOM 1163 O O . GLY A 1 152 ? -8.937 -8.746 11.135 1.00 91.44 152 GLY A O 1
ATOM 1164 N N . GLY A 1 153 ? -7.747 -6.838 11.099 1.00 92.44 153 GLY A N 1
ATOM 1165 C CA . GLY A 1 153 ? -8.877 -5.912 11.086 1.00 92.44 153 GLY A CA 1
ATOM 1166 C C . GLY A 1 153 ? -9.297 -5.429 9.697 1.00 92.44 153 GLY A C 1
ATOM 1167 O O . GLY A 1 153 ? -8.825 -5.893 8.660 1.00 92.44 153 GLY A O 1
ATOM 1168 N N . GLN A 1 154 ? -10.185 -4.434 9.686 1.00 92.25 154 GLN A N 1
ATOM 1169 C CA . GLN A 1 154 ? -10.528 -3.683 8.481 1.00 92.25 154 GLN A CA 1
ATOM 1170 C C . GLN A 1 154 ? -9.507 -2.561 8.275 1.00 92.25 154 GLN A C 1
ATOM 1172 O O . GLN A 1 154 ? -9.355 -1.710 9.149 1.00 92.25 154 GLN A O 1
ATOM 1177 N N . PHE A 1 155 ? -8.835 -2.554 7.122 1.00 93.56 155 PHE A N 1
ATOM 1178 C CA . PHE A 1 155 ? -7.794 -1.587 6.763 1.00 93.56 155 PHE A CA 1
ATOM 1179 C C . PHE A 1 155 ? -8.323 -0.595 5.715 1.00 93.56 155 PHE A C 1
ATOM 1181 O O . PHE A 1 155 ? -8.871 -1.016 4.696 1.00 93.56 155 PHE A O 1
ATOM 1188 N N . PHE A 1 156 ? -8.216 0.710 5.969 1.00 93.06 156 PHE A N 1
ATOM 1189 C CA . PHE A 1 156 ? -8.844 1.759 5.152 1.00 93.06 156 PHE A CA 1
ATOM 1190 C C . PHE A 1 156 ? -8.099 3.100 5.257 1.00 93.06 156 PHE A C 1
ATOM 1192 O O . PHE A 1 156 ? -7.245 3.272 6.122 1.00 93.06 156 PHE A O 1
ATOM 1199 N N . MET A 1 157 ? -8.401 4.048 4.367 1.00 91.31 157 MET A N 1
ATOM 1200 C CA . MET A 1 157 ? -7.835 5.404 4.420 1.00 91.31 157 MET A CA 1
ATOM 1201 C C . MET A 1 157 ? -8.540 6.266 5.471 1.00 91.31 157 MET A C 1
ATOM 1203 O O . MET A 1 157 ? -9.760 6.191 5.624 1.00 91.31 157 MET A O 1
ATOM 1207 N N . ALA A 1 158 ? -7.787 7.134 6.143 1.00 91.44 158 ALA A N 1
ATOM 1208 C CA . ALA A 1 158 ? -8.341 8.256 6.889 1.00 91.44 158 ALA A CA 1
ATOM 1209 C C . ALA A 1 158 ? -9.008 9.279 5.947 1.00 91.44 158 ALA A C 1
ATOM 1211 O O . ALA A 1 158 ? -8.787 9.284 4.735 1.00 91.44 158 ALA A O 1
ATOM 1212 N N . SER A 1 159 ? -9.820 10.177 6.511 1.00 88.81 159 SER A N 1
ATOM 1213 C CA . SER A 1 159 ? -10.558 11.209 5.762 1.00 88.81 159 SER A CA 1
ATOM 1214 C C . SER A 1 159 ? -9.66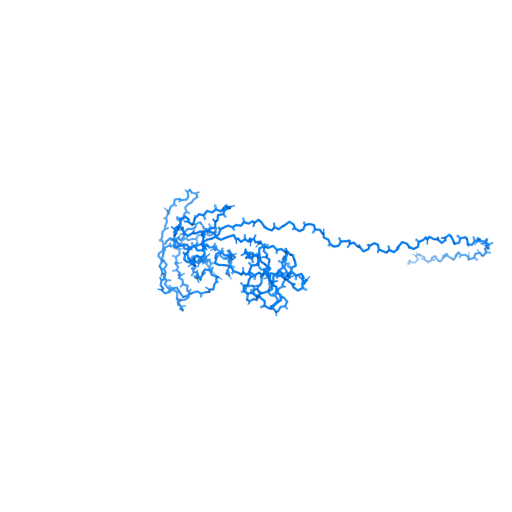5 12.240 5.058 1.00 88.81 159 SER A C 1
ATOM 1216 O O . SER A 1 159 ? -10.115 12.898 4.120 1.00 88.81 159 SER A O 1
ATOM 1218 N N . ASP A 1 160 ? -8.400 12.358 5.470 1.00 87.62 160 ASP A N 1
ATOM 1219 C CA . ASP A 1 160 ? -7.376 13.162 4.797 1.00 87.62 160 ASP A CA 1
ATOM 1220 C C . ASP A 1 160 ? -6.826 12.509 3.514 1.00 87.62 160 ASP A C 1
ATOM 1222 O O . ASP A 1 160 ? -6.173 13.187 2.725 1.00 87.62 160 ASP A O 1
ATOM 1226 N N . ASN A 1 161 ? -7.135 11.227 3.269 1.00 85.75 161 ASN A N 1
ATOM 1227 C CA . ASN A 1 161 ? -6.576 10.381 2.204 1.00 85.75 161 ASN A CA 1
ATOM 1228 C C . ASN A 1 161 ? -5.042 10.244 2.261 1.00 85.75 161 ASN A C 1
ATOM 1230 O O . ASN A 1 161 ? -4.414 9.834 1.287 1.00 85.75 161 ASN A O 1
ATOM 1234 N N . TRP A 1 162 ? -4.436 10.560 3.406 1.00 88.31 162 TRP A N 1
ATOM 1235 C CA . TRP A 1 162 ? -3.002 10.467 3.643 1.00 88.31 162 TRP A CA 1
ATOM 1236 C C . TRP A 1 162 ? -2.656 9.228 4.461 1.00 88.31 162 TRP A C 1
ATOM 1238 O O . TRP A 1 162 ? -1.860 8.392 4.031 1.00 88.31 162 TRP A O 1
ATOM 1248 N N . HIS A 1 163 ? -3.286 9.105 5.628 1.00 92.31 163 HIS A N 1
ATOM 1249 C CA . HIS A 1 163 ? -2.991 8.067 6.608 1.00 92.31 163 HIS A CA 1
ATOM 1250 C C . HIS A 1 163 ? -3.810 6.801 6.358 1.00 92.31 163 HIS A C 1
ATOM 1252 O O . HIS A 1 163 ? -4.971 6.869 5.952 1.00 92.31 163 HIS A O 1
ATOM 1258 N N . HIS A 1 164 ? -3.239 5.641 6.685 1.00 93.88 164 HIS A N 1
ATOM 1259 C CA . HIS A 1 164 ? -4.015 4.406 6.781 1.00 93.88 164 HIS A CA 1
ATOM 1260 C C . HIS A 1 164 ? -4.444 4.148 8.226 1.00 93.88 164 HIS A C 1
ATOM 1262 O O . HIS A 1 164 ? -3.722 4.452 9.179 1.00 93.88 164 HIS A O 1
ATOM 1268 N N . LEU A 1 165 ? -5.609 3.527 8.373 1.00 95.62 165 LEU A N 1
ATOM 1269 C CA . LEU A 1 165 ? -6.241 3.156 9.630 1.00 95.62 165 LEU A CA 1
ATOM 1270 C C . LEU A 1 165 ? -6.562 1.657 9.622 1.00 95.62 165 LEU A C 1
ATOM 1272 O O . LEU A 1 165 ? -6.970 1.115 8.594 1.00 95.62 165 LEU A O 1
ATOM 1276 N N . GLU A 1 166 ? -6.423 0.989 10.768 1.00 96.06 166 GLU A N 1
ATOM 1277 C CA . GLU A 1 166 ? -6.891 -0.391 10.949 1.00 96.06 166 GLU A CA 1
ATOM 1278 C C . GLU A 1 166 ? -7.816 -0.515 12.163 1.00 96.06 166 GLU A C 1
ATOM 1280 O O . GLU A 1 166 ? -7.384 -0.353 13.306 1.00 96.06 166 GLU A O 1
ATOM 1285 N N . GLY A 1 167 ? -9.084 -0.844 11.914 1.00 94.88 167 GLY A N 1
ATOM 1286 C CA . GLY A 1 167 ? -10.077 -1.129 12.948 1.00 94.88 167 GLY A CA 1
ATOM 1287 C C . GLY A 1 167 ? -10.112 -2.616 13.298 1.00 94.88 167 GLY A C 1
ATOM 1288 O O . GLY A 1 167 ? -10.374 -3.452 12.434 1.00 94.88 167 GLY A O 1
ATOM 1289 N N . THR A 1 168 ? -9.887 -2.952 14.568 1.00 94.25 168 THR A N 1
ATOM 1290 C CA . THR A 1 168 ? -9.859 -4.331 15.087 1.00 94.25 168 THR A CA 1
ATOM 1291 C C . THR A 1 168 ? -10.821 -4.523 16.262 1.00 94.25 168 THR A C 1
ATOM 1293 O O . THR A 1 168 ? -11.223 -3.566 16.929 1.00 94.25 168 THR A O 1
ATOM 1296 N N . TYR A 1 169 ? -11.133 -5.789 16.560 1.00 92.19 169 TYR A N 1
ATOM 1297 C CA . TYR A 1 169 ? -11.936 -6.211 17.712 1.00 92.19 169 TYR A CA 1
ATOM 1298 C C . TYR A 1 169 ? -11.151 -7.186 18.608 1.00 92.19 169 TYR A C 1
ATOM 1300 O O . TYR A 1 169 ? -11.386 -8.393 18.544 1.00 92.19 169 TYR A O 1
ATOM 1308 N N . PRO A 1 170 ? -10.207 -6.715 19.451 1.00 90.75 170 PRO A N 1
ATOM 1309 C CA . PRO A 1 170 ? -9.334 -7.606 20.226 1.00 90.75 170 PRO A CA 1
ATOM 1310 C C . PRO A 1 170 ? -10.069 -8.481 21.255 1.00 90.75 170 PRO A C 1
ATOM 1312 O O . PRO A 1 170 ? -9.526 -9.485 21.710 1.00 90.75 170 PRO A O 1
ATOM 1315 N N . LYS A 1 171 ? -11.279 -8.081 21.669 1.00 88.62 171 LYS A N 1
ATOM 1316 C CA . LYS A 1 171 ? -12.208 -8.856 22.507 1.00 88.62 171 LYS A CA 1
ATOM 1317 C C . LYS A 1 171 ? -13.626 -8.292 22.378 1.00 88.62 171 LYS A C 1
ATOM 1319 O O . LYS A 1 171 ? -13.799 -7.159 21.933 1.00 88.62 171 LYS A O 1
ATOM 1324 N N . ALA A 1 172 ? -14.629 -9.048 22.827 1.00 85.69 172 ALA A N 1
ATOM 1325 C CA . ALA A 1 172 ? -16.021 -8.595 22.860 1.00 85.69 172 ALA A CA 1
ATOM 1326 C C . ALA A 1 172 ? -16.162 -7.215 23.538 1.00 85.69 172 ALA A C 1
ATOM 1328 O O . ALA A 1 172 ? -15.593 -6.977 24.607 1.00 85.69 172 ALA A O 1
ATOM 1329 N N . GLY A 1 173 ? -16.894 -6.305 22.891 1.00 89.00 173 GLY A N 1
ATOM 1330 C CA . GLY A 1 173 ? -17.117 -4.932 23.355 1.00 89.00 173 GLY A CA 1
ATOM 1331 C C . GLY A 1 173 ? -15.929 -3.967 23.226 1.00 89.00 173 GLY A C 1
ATOM 1332 O O . GLY A 1 173 ? -16.141 -2.770 23.383 1.00 89.00 173 GLY A O 1
ATOM 1333 N N . LEU A 1 174 ? -14.709 -4.418 22.908 1.00 92.00 174 LEU A N 1
ATOM 1334 C CA . LEU A 1 174 ? -13.562 -3.530 22.679 1.00 92.00 174 LEU A CA 1
ATOM 1335 C C . LEU A 1 174 ? -13.307 -3.358 21.179 1.00 92.00 174 LEU A C 1
ATOM 1337 O O . LEU A 1 174 ? -12.890 -4.304 20.512 1.00 92.00 174 LEU A O 1
ATOM 1341 N N . PHE A 1 175 ? -13.467 -2.132 20.689 1.00 94.56 175 PHE A N 1
ATOM 1342 C CA . PHE A 1 175 ? -12.931 -1.704 19.399 1.00 94.56 175 PHE A CA 1
ATOM 1343 C C . PHE A 1 175 ? -11.571 -1.024 19.599 1.00 94.56 175 PHE A C 1
ATOM 1345 O O . PHE A 1 175 ? -11.403 -0.250 20.548 1.00 94.56 175 PHE A O 1
ATOM 1352 N N . ARG A 1 176 ? -10.613 -1.284 18.702 1.00 95.44 176 ARG A N 1
ATOM 1353 C CA . ARG A 1 176 ? -9.275 -0.675 18.708 1.00 95.44 176 ARG A CA 1
ATOM 1354 C C . ARG A 1 176 ? -8.870 -0.214 17.307 1.00 95.44 176 ARG A C 1
ATOM 1356 O O . ARG A 1 176 ? -8.878 -1.013 16.375 1.00 95.44 176 ARG A O 1
ATOM 1363 N N . MET A 1 177 ? -8.440 1.042 17.204 1.00 96.56 177 MET A N 1
ATOM 1364 C CA . MET A 1 177 ? -7.880 1.656 16.001 1.00 96.56 177 MET A CA 1
ATOM 1365 C C . MET A 1 177 ? -6.350 1.695 16.050 1.00 96.56 177 MET A C 1
ATOM 1367 O O . MET A 1 177 ? -5.777 2.143 17.048 1.00 96.56 177 MET A O 1
ATOM 1371 N N . HIS A 1 178 ? -5.707 1.282 14.960 1.00 96.62 178 HIS A N 1
ATOM 1372 C CA . HIS A 1 178 ? -4.276 1.451 14.690 1.00 96.62 178 HIS A CA 1
ATOM 1373 C C . HIS A 1 178 ? -4.071 2.466 13.554 1.00 96.62 178 HIS A C 1
ATOM 1375 O O . HIS A 1 178 ? -4.954 2.630 12.713 1.00 96.62 178 HIS A O 1
ATOM 1381 N N . PHE A 1 179 ? -2.914 3.133 13.531 1.00 96.19 179 PHE A N 1
ATOM 1382 C CA . PHE A 1 179 ? -2.629 4.283 12.663 1.00 96.19 179 PHE A CA 1
ATOM 1383 C C . PHE A 1 179 ? -1.297 4.096 11.937 1.00 96.19 179 PHE A C 1
ATOM 1385 O O . PHE A 1 179 ? -0.337 3.605 12.538 1.00 96.19 179 PHE A O 1
ATOM 1392 N N . TYR A 1 180 ? -1.226 4.508 10.670 1.00 95.62 180 TYR A N 1
ATOM 1393 C CA . TYR A 1 180 ? -0.041 4.328 9.833 1.00 95.62 180 TYR A CA 1
ATOM 1394 C C . TYR A 1 180 ? 0.182 5.478 8.845 1.00 95.62 180 TYR A C 1
ATOM 1396 O O . TYR A 1 180 ? -0.763 6.171 8.461 1.00 95.62 180 TYR A O 1
ATOM 1404 N N . ASP A 1 181 ? 1.430 5.629 8.393 1.00 93.44 181 ASP A N 1
ATOM 1405 C CA . ASP A 1 181 ? 1.791 6.506 7.275 1.00 93.44 181 ASP A CA 1
ATOM 1406 C C . ASP A 1 181 ? 1.231 5.985 5.931 1.00 93.44 181 ASP A C 1
ATOM 1408 O O . ASP A 1 181 ? 0.614 4.915 5.831 1.00 93.44 181 ASP A O 1
ATOM 1412 N N . ASP A 1 182 ? 1.464 6.750 4.870 1.00 91.12 182 ASP A N 1
ATOM 1413 C CA . ASP A 1 182 ? 1.124 6.425 3.485 1.00 91.12 182 ASP A CA 1
ATOM 1414 C C . ASP A 1 182 ? 1.851 5.167 2.956 1.00 91.12 182 ASP A C 1
ATOM 1416 O O . ASP A 1 182 ? 1.409 4.563 1.982 1.00 91.12 182 ASP A O 1
ATOM 1420 N N . PHE A 1 183 ? 2.901 4.696 3.635 1.00 92.12 183 PHE A N 1
ATOM 1421 C CA . PHE A 1 183 ? 3.621 3.445 3.358 1.00 92.12 183 PHE A CA 1
ATOM 1422 C C . PHE A 1 183 ? 3.281 2.312 4.349 1.00 92.12 183 PHE A C 1
ATOM 1424 O O . PHE A 1 183 ? 3.962 1.284 4.382 1.00 92.12 183 PHE A O 1
ATOM 1431 N N . THR A 1 184 ? 2.220 2.465 5.145 1.00 93.06 184 THR A N 1
ATOM 1432 C CA . THR A 1 184 ? 1.750 1.516 6.173 1.00 93.06 184 THR A CA 1
ATOM 1433 C C . THR A 1 184 ? 2.717 1.256 7.340 1.00 93.06 184 THR A C 1
ATOM 1435 O O . THR A 1 184 ? 2.615 0.240 8.034 1.00 93.06 184 THR A O 1
ATOM 1438 N N . LYS A 1 185 ? 3.641 2.182 7.617 1.00 92.56 185 LYS A N 1
ATOM 1439 C CA . LYS A 1 185 ? 4.498 2.145 8.813 1.00 92.56 185 LYS A CA 1
ATOM 1440 C C . LYS A 1 185 ? 3.729 2.676 10.031 1.00 92.56 185 LYS A C 1
ATOM 1442 O O . LYS A 1 185 ? 3.046 3.688 9.891 1.00 92.56 185 LYS A O 1
ATOM 1447 N N . PRO A 1 186 ? 3.828 2.047 11.218 1.00 94.19 186 PRO A N 1
ATOM 1448 C CA . PRO A 1 186 ? 3.058 2.463 12.393 1.00 94.19 186 PRO A CA 1
ATOM 1449 C C . PRO A 1 186 ? 3.331 3.906 12.838 1.00 94.19 186 PRO A C 1
ATOM 1451 O O . PRO A 1 186 ? 4.486 4.325 12.928 1.00 94.19 186 PRO A O 1
ATOM 1454 N N . LEU A 1 187 ? 2.268 4.625 13.199 1.00 95.00 187 LEU A N 1
ATOM 1455 C CA . LEU A 1 187 ? 2.301 5.963 13.794 1.00 95.00 187 LEU A CA 1
ATOM 1456 C C . LEU A 1 187 ? 1.804 5.946 15.245 1.00 95.00 187 LEU A C 1
ATOM 1458 O O . LEU A 1 187 ? 1.190 4.986 15.712 1.00 95.00 187 LEU A O 1
ATOM 1462 N N 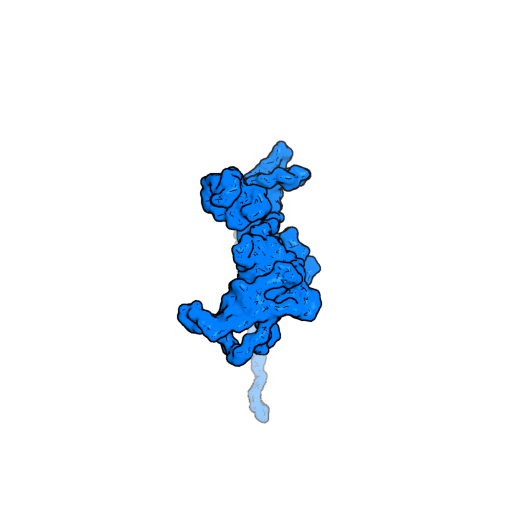. THR A 1 188 ? 2.057 7.032 15.979 1.00 94.44 188 THR A N 1
ATOM 1463 C CA . THR A 1 188 ? 1.459 7.237 17.305 1.00 94.44 188 THR A CA 1
ATOM 1464 C C . THR A 1 188 ? 0.069 7.846 17.185 1.00 94.44 188 THR A C 1
ATOM 1466 O O . THR A 1 188 ? -0.128 8.796 16.437 1.00 94.44 188 THR A O 1
ATOM 1469 N N . ALA A 1 189 ? -0.867 7.388 18.009 1.00 94.75 189 ALA A N 1
ATOM 1470 C CA . ALA A 1 189 ? -2.263 7.818 17.994 1.00 94.75 189 ALA A CA 1
ATOM 1471 C C . ALA A 1 189 ? -2.527 9.176 18.688 1.00 94.75 189 ALA A C 1
ATOM 1473 O O . ALA A 1 189 ? -3.678 9.528 18.923 1.00 94.75 189 ALA A O 1
ATOM 1474 N N . LYS A 1 190 ? -1.482 9.922 19.077 1.00 91.25 190 LYS A N 1
ATOM 1475 C CA . LYS A 1 190 ? -1.597 11.141 19.904 1.00 91.25 190 LYS A CA 1
ATOM 1476 C C . LYS A 1 190 ? -2.288 12.303 19.194 1.00 91.25 190 LYS A C 1
ATOM 1478 O O . LYS A 1 190 ? -3.035 13.033 19.834 1.00 91.25 190 LYS A O 1
ATOM 1483 N N . ASP A 1 191 ? -2.021 12.448 17.901 1.00 89.81 191 ASP A N 1
ATOM 1484 C CA . ASP A 1 191 ? -2.499 13.560 17.074 1.00 89.81 191 ASP A CA 1
ATOM 1485 C C . ASP A 1 191 ? -3.795 13.203 16.321 1.00 89.81 191 ASP A C 1
ATOM 1487 O O . ASP A 1 191 ? -4.297 13.980 15.513 1.00 89.81 191 ASP A O 1
ATOM 1491 N N . PHE A 1 192 ? -4.353 12.020 16.604 1.00 93.19 192 PHE A N 1
ATOM 1492 C CA . PHE A 1 192 ? -5.589 11.523 16.017 1.00 93.19 192 PHE A CA 1
ATOM 1493 C C . PHE A 1 192 ? -6.771 11.690 16.975 1.00 93.19 192 PHE A C 1
ATOM 1495 O O . PHE A 1 192 ? -6.656 11.594 18.197 1.00 93.19 192 PHE A O 1
ATOM 1502 N N . SER A 1 193 ? -7.946 11.895 16.389 1.00 92.75 193 SER A N 1
ATOM 1503 C CA . SER A 1 193 ? -9.235 11.845 17.074 1.00 92.75 193 SER A CA 1
ATOM 1504 C C . SER A 1 193 ? -10.251 11.151 16.170 1.00 92.75 193 SER A C 1
ATOM 1506 O O . SER A 1 193 ? -10.013 11.008 14.971 1.00 92.75 193 SER A O 1
ATOM 1508 N N . GLY A 1 194 ? -11.357 10.679 16.739 1.00 92.44 194 GLY A N 1
ATOM 1509 C CA . GLY A 1 194 ? -12.414 10.035 15.968 1.00 92.44 194 GLY A CA 1
ATOM 1510 C C . GLY A 1 194 ? -13.469 9.377 16.846 1.00 92.44 194 GLY A C 1
ATOM 1511 O O . GLY A 1 194 ? -13.344 9.296 18.070 1.00 92.44 194 GLY A O 1
ATOM 1512 N N . THR A 1 195 ? -14.518 8.890 16.202 1.00 94.12 195 THR A N 1
ATOM 1513 C CA . THR A 1 195 ? -15.662 8.218 16.815 1.00 94.12 195 THR A CA 1
ATOM 1514 C C . THR A 1 195 ? -15.948 6.931 16.051 1.00 94.12 195 THR A C 1
ATOM 1516 O O . THR A 1 195 ? -16.048 6.935 14.825 1.00 94.12 195 THR A O 1
ATOM 1519 N N . ILE A 1 196 ? -16.114 5.817 16.769 1.00 93.75 196 ILE A N 1
ATOM 1520 C CA . ILE A 1 196 ? -16.658 4.594 16.173 1.00 93.75 196 ILE A CA 1
ATOM 1521 C C . ILE A 1 196 ? -18.184 4.658 16.264 1.00 93.75 196 ILE A C 1
ATOM 1523 O O . ILE A 1 196 ? -18.741 4.887 17.341 1.00 93.75 196 ILE A O 1
ATOM 1527 N N . VAL A 1 197 ? -18.870 4.474 15.138 1.00 92.81 197 VAL A N 1
ATOM 1528 C CA . VAL A 1 197 ? -20.334 4.393 15.095 1.00 92.81 197 VAL A CA 1
ATOM 1529 C C . VAL A 1 197 ? -20.789 2.990 14.750 1.00 92.81 197 VAL A C 1
ATOM 1531 O O . VAL A 1 197 ? -20.177 2.310 13.927 1.00 92.81 197 VAL A O 1
ATOM 1534 N N . VAL A 1 198 ? -21.868 2.564 15.394 1.00 90.88 198 VAL A N 1
ATOM 1535 C CA . VAL A 1 198 ? -22.554 1.299 15.147 1.00 90.88 198 VAL A CA 1
ATOM 1536 C C . VAL A 1 198 ? -23.697 1.558 14.181 1.00 90.88 198 VAL A C 1
ATOM 1538 O O . VAL A 1 198 ? -24.502 2.469 14.396 1.00 90.88 198 VAL A O 1
ATOM 1541 N N . LEU A 1 199 ? -23.759 0.745 13.132 1.00 90.62 199 LEU A N 1
ATOM 1542 C CA . LEU A 1 199 ? -24.759 0.828 12.079 1.00 90.62 199 LEU A CA 1
ATOM 1543 C C . LEU A 1 199 ? -25.719 -0.360 12.173 1.00 90.62 199 LEU A C 1
ATOM 1545 O O . LEU A 1 199 ? -25.302 -1.476 12.492 1.00 90.62 199 LEU A O 1
ATOM 1549 N N . ASP A 1 200 ? -26.994 -0.133 11.869 1.00 89.50 200 ASP A N 1
ATOM 1550 C CA . ASP A 1 200 ? -27.948 -1.219 11.648 1.00 89.50 200 ASP A CA 1
ATOM 1551 C C . ASP A 1 200 ? -27.816 -1.827 10.233 1.00 89.50 200 ASP A C 1
ATOM 1553 O O . ASP A 1 200 ? -26.944 -1.467 9.437 1.00 89.50 200 ASP A O 1
ATOM 1557 N N . ALA A 1 201 ? -28.687 -2.787 9.907 1.00 88.50 201 ALA A N 1
ATOM 1558 C CA . ALA A 1 201 ? -28.682 -3.462 8.608 1.00 88.50 201 ALA A CA 1
ATOM 1559 C C . ALA A 1 201 ? -29.023 -2.537 7.418 1.00 88.50 201 ALA A C 1
ATOM 1561 O O . ALA A 1 201 ? -28.832 -2.938 6.272 1.00 88.50 201 ALA A O 1
ATOM 1562 N N . THR A 1 202 ? -29.512 -1.321 7.681 1.00 92.62 202 THR A N 1
ATOM 1563 C CA . THR A 1 202 ? -29.870 -0.292 6.692 1.00 92.62 202 THR A CA 1
ATOM 1564 C C . THR A 1 202 ? -28.848 0.850 6.616 1.00 92.62 202 THR A C 1
ATOM 1566 O O . THR A 1 202 ? -29.128 1.884 6.016 1.00 92.62 202 THR A O 1
ATOM 1569 N N . ASP A 1 203 ? -27.666 0.671 7.222 1.00 90.69 203 ASP A N 1
ATOM 1570 C CA . ASP A 1 203 ? -26.601 1.681 7.344 1.00 90.69 203 ASP A CA 1
ATOM 1571 C C . ASP A 1 203 ? -26.984 2.936 8.147 1.00 90.69 203 ASP A C 1
ATOM 1573 O O . ASP A 1 203 ? -26.293 3.957 8.113 1.00 90.69 203 ASP A O 1
ATOM 1577 N N . LYS A 1 204 ? -28.049 2.853 8.949 1.00 92.19 204 LYS A N 1
ATOM 1578 C CA . LYS A 1 204 ? -28.420 3.912 9.883 1.00 92.19 204 LYS A CA 1
ATOM 1579 C C . LYS A 1 204 ? -27.593 3.803 11.163 1.00 92.19 204 LYS A C 1
ATOM 1581 O O . LYS A 1 204 ? -27.477 2.734 11.757 1.00 92.19 204 LYS A O 1
ATOM 1586 N N . GLU A 1 205 ? -27.062 4.933 11.621 1.00 93.56 205 GLU A N 1
ATOM 1587 C CA . GLU A 1 205 ? -26.389 5.039 12.916 1.00 93.56 205 GLU A CA 1
ATOM 1588 C C . GLU A 1 205 ? -27.372 4.823 14.077 1.00 93.56 205 GLU A C 1
ATOM 1590 O O . GLU A 1 205 ? -28.402 5.496 14.172 1.00 93.56 205 GLU A O 1
ATOM 1595 N N . ILE A 1 206 ? -27.034 3.881 14.962 1.00 92.31 206 ILE A N 1
ATOM 1596 C CA . ILE A 1 206 ? -27.836 3.524 16.146 1.00 92.31 206 ILE A CA 1
ATOM 1597 C C . ILE A 1 206 ? -27.112 3.776 17.474 1.00 92.31 206 ILE A C 1
ATOM 1599 O O . ILE A 1 206 ? -27.764 3.882 18.511 1.00 92.31 206 ILE A O 1
ATOM 1603 N N . ALA A 1 207 ? -25.782 3.888 17.458 1.00 91.62 207 ALA A N 1
ATOM 1604 C CA . ALA A 1 207 ? -24.973 4.279 18.610 1.00 91.62 207 ALA A CA 1
ATOM 1605 C C . ALA A 1 207 ? -23.611 4.821 18.158 1.00 91.62 207 ALA A C 1
ATOM 1607 O O . ALA A 1 207 ? -23.096 4.422 17.114 1.00 91.62 207 ALA A O 1
ATOM 1608 N N . SER A 1 208 ? -22.994 5.668 18.978 1.00 93.75 208 SER A N 1
ATOM 1609 C CA . SER A 1 208 ? -21.655 6.208 18.749 1.00 93.75 208 SER A CA 1
ATOM 1610 C C . SER A 1 208 ? -20.830 6.200 20.032 1.00 93.75 208 SER A C 1
ATOM 1612 O O . SER A 1 208 ? -21.356 6.356 21.137 1.00 93.75 208 SER A O 1
ATOM 1614 N N . PHE A 1 209 ? -19.526 5.965 19.890 1.00 94.62 209 PHE A N 1
ATOM 1615 C CA . PHE A 1 209 ? -18.588 5.854 21.003 1.00 94.62 209 PHE A CA 1
ATOM 1616 C C . PHE A 1 209 ? -17.299 6.615 20.652 1.00 94.62 209 PHE A C 1
ATOM 1618 O O . PHE A 1 209 ? -16.667 6.294 19.640 1.00 94.62 209 PHE A O 1
ATOM 1625 N N . PRO A 1 210 ? -16.887 7.619 21.448 1.00 95.31 210 PRO A N 1
ATOM 1626 C CA . PRO A 1 210 ? -15.661 8.360 21.176 1.00 95.31 210 PRO A CA 1
ATOM 1627 C C . PRO A 1 210 ? -14.446 7.443 21.335 1.00 95.31 210 PRO A C 1
ATOM 1629 O O . PRO A 1 210 ? -14.377 6.644 22.275 1.00 95.31 210 PRO A O 1
ATOM 1632 N N . LEU A 1 211 ? -13.476 7.570 20.431 1.00 95.81 211 LEU A N 1
ATOM 1633 C CA . LEU A 1 211 ? -12.195 6.889 20.563 1.00 95.81 211 LEU A CA 1
ATOM 1634 C C . LEU A 1 211 ? -11.336 7.604 21.613 1.00 95.81 211 LEU A C 1
ATOM 1636 O O . LEU A 1 211 ? -11.246 8.829 21.647 1.00 95.81 211 LEU A O 1
ATOM 1640 N N . THR A 1 212 ? -10.682 6.827 22.472 1.00 96.31 212 THR A N 1
ATOM 1641 C CA . THR A 1 212 ? -9.828 7.328 23.559 1.00 96.31 212 THR A CA 1
ATOM 1642 C C . THR A 1 212 ? -8.425 6.761 23.440 1.00 96.31 212 THR A C 1
ATOM 1644 O O . THR A 1 212 ? -8.255 5.604 23.065 1.00 96.31 212 THR A O 1
ATOM 1647 N N . LEU A 1 213 ? -7.402 7.564 23.734 1.00 96.75 213 LEU A N 1
ATOM 1648 C CA . LEU A 1 213 ? -6.013 7.133 23.594 1.00 96.75 213 LEU A CA 1
ATOM 1649 C C . LEU A 1 213 ? -5.711 5.958 24.539 1.00 96.75 213 LEU A C 1
ATOM 1651 O O . LEU A 1 213 ? -5.836 6.077 25.758 1.00 96.75 213 LEU A O 1
ATOM 1655 N N . ALA A 1 214 ? -5.289 4.826 23.977 1.00 94.12 214 ALA A N 1
ATOM 1656 C CA . ALA A 1 214 ? -4.980 3.633 24.749 1.00 94.12 214 ALA A CA 1
ATOM 1657 C C . ALA A 1 214 ? -3.669 3.789 25.537 1.00 94.12 214 ALA A C 1
ATOM 1659 O O . ALA A 1 214 ? -2.766 4.553 25.175 1.00 94.12 214 ALA A O 1
ATOM 1660 N N . ARG A 1 215 ? -3.517 2.999 26.607 1.00 86.88 215 ARG A N 1
ATOM 1661 C CA . ARG A 1 215 ? -2.286 2.966 27.409 1.00 86.88 215 ARG A CA 1
ATOM 1662 C C . ARG A 1 215 ? -1.098 2.552 26.531 1.00 86.88 215 ARG A C 1
ATOM 1664 O O . ARG A 1 215 ? -1.047 1.426 26.051 1.00 86.88 215 ARG A O 1
ATOM 1671 N N . GLY A 1 216 ? -0.140 3.463 26.354 1.00 83.50 216 GLY A N 1
ATOM 1672 C CA . GLY A 1 216 ? 1.016 3.295 25.461 1.00 83.50 216 GLY A CA 1
ATOM 1673 C C . GLY A 1 216 ? 0.986 4.184 24.210 1.00 83.50 216 GLY A C 1
ATOM 1674 O O . GLY A 1 216 ? 2.015 4.339 23.564 1.00 83.50 216 GLY A O 1
ATOM 1675 N N . GLY A 1 217 ? -0.148 4.819 23.891 1.00 89.69 217 GLY A N 1
ATOM 1676 C CA . GLY A 1 217 ? -0.231 5.901 22.901 1.00 89.69 217 GLY A CA 1
ATOM 1677 C C . GLY A 1 217 ? -0.087 5.504 21.424 1.00 89.69 217 GLY A C 1
ATOM 1678 O O . GLY A 1 217 ? 0.027 6.389 20.580 1.00 89.69 217 GLY A O 1
ATOM 1679 N N . GLN A 1 218 ? -0.079 4.208 21.097 1.00 92.19 218 GLN A N 1
ATOM 1680 C CA . GLN A 1 218 ? -0.004 3.708 19.711 1.00 92.19 218 GLN A CA 1
ATOM 1681 C C . GLN A 1 218 ? -1.378 3.465 19.069 1.00 92.19 218 GLN A C 1
ATOM 1683 O O . GLN A 1 218 ? -1.481 3.371 17.851 1.00 92.19 218 GLN A O 1
ATOM 1688 N N . THR A 1 219 ? -2.434 3.349 19.872 1.00 96.56 219 THR A N 1
ATOM 1689 C CA . THR A 1 219 ? -3.789 3.023 19.411 1.00 96.56 219 THR A CA 1
ATOM 1690 C C . THR A 1 219 ? -4.828 3.872 20.129 1.00 96.56 219 THR A C 1
ATOM 1692 O O . THR A 1 219 ? -4.561 4.421 21.203 1.00 96.56 219 THR A O 1
ATOM 1695 N N . MET A 1 220 ? -6.029 3.955 19.558 1.00 97.25 220 MET A N 1
ATOM 1696 C CA . MET A 1 220 ? -7.207 4.473 20.256 1.00 97.25 220 MET A CA 1
ATOM 1697 C C . MET A 1 220 ? -8.239 3.363 20.442 1.00 97.25 220 MET A C 1
ATOM 1699 O O . MET A 1 220 ? -8.339 2.457 19.618 1.00 97.25 220 MET A O 1
ATOM 1703 N N . GLU A 1 221 ? -9.015 3.427 21.516 1.00 96.12 221 GLU A N 1
ATOM 1704 C CA . GLU A 1 221 ? -9.969 2.397 21.918 1.00 96.12 221 GLU A CA 1
ATOM 1705 C C . GLU A 1 221 ? -11.332 2.983 22.295 1.00 96.12 221 GLU A C 1
ATOM 1707 O O . GLU A 1 221 ? -11.425 4.089 22.831 1.00 96.12 221 GLU A O 1
ATOM 1712 N N . ALA A 1 222 ? -12.385 2.200 22.056 1.00 95.69 222 ALA A N 1
ATOM 1713 C CA . ALA A 1 222 ? -13.749 2.480 22.496 1.00 95.69 222 ALA A CA 1
ATOM 1714 C C . ALA A 1 222 ? -14.404 1.214 23.073 1.00 95.69 222 ALA A C 1
ATOM 1716 O O . ALA A 1 222 ? -14.201 0.105 22.572 1.00 95.69 222 ALA A O 1
ATOM 1717 N N . GLN A 1 223 ? -15.211 1.388 24.124 1.00 93.69 223 GLN A N 1
ATOM 1718 C CA . GLN A 1 223 ? -16.007 0.319 24.737 1.00 93.69 223 GLN A CA 1
ATOM 1719 C C . GLN A 1 223 ? -17.443 0.358 24.199 1.00 93.69 223 GLN A C 1
ATOM 1721 O O . GLN A 1 223 ? -18.270 1.143 24.668 1.00 93.69 223 GLN A O 1
ATOM 1726 N N . ILE A 1 224 ? -17.740 -0.508 23.233 1.00 90.75 224 ILE A N 1
ATOM 1727 C CA . ILE A 1 224 ? -19.059 -0.659 22.614 1.00 90.75 224 ILE A CA 1
ATOM 1728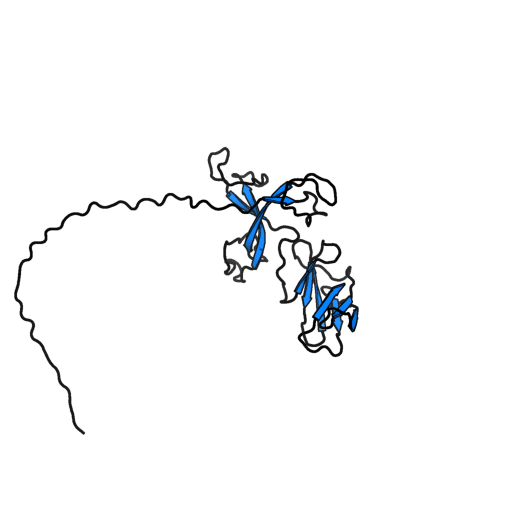 C C . ILE A 1 224 ? -19.935 -1.524 23.531 1.00 90.75 224 ILE A C 1
ATOM 1730 O O . ILE A 1 224 ? -19.945 -2.757 23.466 1.00 90.75 224 ILE A O 1
ATOM 1734 N N . LYS A 1 225 ? -20.658 -0.866 24.443 1.00 83.56 225 LYS A N 1
ATOM 1735 C CA . LYS A 1 225 ? -21.560 -1.529 25.397 1.00 83.56 225 LYS A CA 1
ATOM 1736 C C . LYS A 1 225 ? -22.686 -2.257 24.655 1.00 83.56 225 LYS A C 1
ATOM 1738 O O . LYS A 1 225 ? -23.322 -1.676 23.785 1.00 83.56 225 LYS A O 1
ATOM 1743 N N . GLY A 1 226 ? -22.951 -3.508 25.034 1.00 76.31 226 GLY A N 1
ATOM 1744 C CA . GLY A 1 226 ? -24.018 -4.322 24.438 1.00 76.31 226 GLY A CA 1
ATOM 1745 C C . GLY A 1 226 ? -23.702 -4.911 23.057 1.00 76.31 226 GLY A C 1
ATOM 1746 O O . GLY A 1 226 ? -24.579 -5.533 22.469 1.00 76.31 226 GLY A O 1
ATOM 1747 N N . ALA A 1 227 ? -22.476 -4.756 22.543 1.00 70.31 227 ALA A N 1
ATOM 1748 C CA . ALA A 1 227 ? -22.086 -5.335 21.260 1.00 70.31 227 ALA A CA 1
ATOM 1749 C C . ALA A 1 227 ? -22.094 -6.872 21.283 1.00 70.31 227 ALA A C 1
ATOM 1751 O O . ALA A 1 227 ? -21.280 -7.501 21.965 1.00 70.31 227 ALA A O 1
ATOM 1752 N N . THR A 1 228 ? -22.952 -7.469 20.461 1.00 72.75 228 THR A N 1
ATOM 1753 C CA . THR A 1 228 ? -22.805 -8.842 19.974 1.00 72.75 228 THR A CA 1
ATOM 1754 C C . THR A 1 228 ? -22.130 -8.818 18.600 1.00 72.75 228 THR A C 1
ATOM 1756 O O . THR A 1 228 ? -22.286 -7.869 17.834 1.00 72.75 228 THR A O 1
ATOM 1759 N N . LEU A 1 229 ? -21.327 -9.841 18.299 1.00 72.62 229 LEU A N 1
ATOM 1760 C CA . LEU A 1 229 ? -20.691 -10.003 16.989 1.00 72.62 229 LEU A CA 1
ATOM 1761 C C . LEU A 1 229 ? -21.540 -10.944 16.109 1.00 72.62 229 LEU A C 1
ATOM 1763 O O . LEU A 1 229 ? -22.114 -11.891 16.650 1.00 72.62 229 LEU A O 1
ATOM 1767 N N . PRO A 1 230 ? -21.589 -10.742 14.777 1.00 75.12 230 PRO A N 1
ATOM 1768 C CA . PRO A 1 230 ? -20.911 -9.692 14.012 1.00 75.12 230 PRO A CA 1
ATOM 1769 C C . PRO A 1 230 ? -21.574 -8.313 14.168 1.00 75.12 230 PRO A C 1
ATOM 1771 O O . PRO A 1 230 ? -22.795 -8.198 14.191 1.00 75.12 230 PRO A O 1
ATOM 1774 N N . LEU A 1 231 ? -20.750 -7.265 14.232 1.00 79.38 231 LEU A N 1
ATOM 1775 C CA . LEU A 1 231 ? -21.175 -5.870 14.368 1.00 79.38 231 LEU A CA 1
ATOM 1776 C C . LEU A 1 231 ? -20.811 -5.093 13.095 1.00 79.38 231 LEU A C 1
ATOM 1778 O O . LEU A 1 231 ? -19.689 -5.228 12.606 1.00 79.38 231 LEU A O 1
ATOM 1782 N N . LYS A 1 232 ? -21.721 -4.257 12.579 1.00 85.00 232 LYS A N 1
ATOM 1783 C CA . LYS A 1 232 ? -21.412 -3.308 11.498 1.00 85.00 232 LYS A CA 1
ATOM 1784 C C . LYS A 1 232 ? -21.021 -1.963 12.107 1.00 85.00 232 LYS A C 1
ATOM 1786 O O . LYS A 1 232 ? -21.766 -1.405 12.911 1.00 85.00 232 LYS A O 1
ATOM 1791 N N . THR A 1 233 ? -19.860 -1.444 11.724 1.00 85.44 233 THR A N 1
ATOM 1792 C CA . THR A 1 233 ? -19.343 -0.168 12.233 1.00 85.44 233 THR A CA 1
ATOM 1793 C C . THR A 1 233 ? -18.653 0.647 11.159 1.00 85.44 233 THR A C 1
ATOM 1795 O O . THR A 1 233 ? -18.038 0.078 10.262 1.00 85.44 233 THR A O 1
ATOM 1798 N N . ALA A 1 234 ? -18.661 1.967 11.325 1.00 85.44 234 ALA A N 1
ATOM 1799 C CA . ALA A 1 234 ? -17.820 2.891 10.575 1.00 85.44 234 ALA A CA 1
ATOM 1800 C C . ALA A 1 234 ? -17.070 3.813 11.545 1.00 85.44 234 ALA A C 1
ATOM 1802 O O . ALA A 1 234 ? -17.615 4.197 12.580 1.00 85.44 234 ALA A O 1
ATOM 1803 N N . ALA A 1 235 ? -15.830 4.169 11.218 1.00 82.19 235 ALA A N 1
ATOM 1804 C CA . ALA A 1 235 ? -15.085 5.204 11.928 1.00 82.19 235 ALA A CA 1
ATOM 1805 C C . ALA A 1 235 ? -15.161 6.523 11.150 1.00 82.19 235 ALA A C 1
ATOM 1807 O O . ALA A 1 235 ? -15.149 6.509 9.918 1.00 82.19 235 ALA A O 1
ATOM 1808 N N . LYS A 1 236 ? -15.254 7.639 11.873 1.00 76.00 236 LYS A N 1
ATOM 1809 C CA . LYS A 1 236 ? -15.279 9.007 11.339 1.00 76.00 236 LYS A CA 1
ATOM 1810 C C . LYS A 1 236 ? -14.752 10.005 12.368 1.00 76.00 236 LYS A C 1
ATOM 1812 O O . LYS A 1 236 ? -14.721 9.640 13.566 1.00 76.00 236 LYS A O 1
#

Secondary structure (DSSP, 8-state):
-----------------------------------S-----PPPEEEE-SSGGGTT-EESS-SB-TTT-PBPEEEEEEEEEE-SS-TT-EESS--B-TTT-PBPEEEEEEEEEEETTEEEEEESS--B-TTSPBPEEEEEE-TT-----SSSSEEEE-TTSSSEEEEEEEETTEEEEEEE-TT--B--GGG---EEEEE-TTS-EEEEEE-EE-TTSSEEEEE-TTPPSS-EEEE-

pLDDT: mean 84.89, std 17.54, range [37.31, 98.31]

Sequence (236 aa):
MRRLVFFWAVLLSCAGLLAAHVFAALPAQAPKASSAAAEQKLPPLSYVCPMVQDAEVIEDKPGLCRKCKMQLVPIRLDSKFSCPIHPAIVRDGPGTCPLDKRELVRLTLSVYWTCGSETDKKLLDPGKCADGQARKIQYEARAHGDHNSKHGGQFFMASDNWHHLEGTYPKAGLFRMHFYDDFTKPLTAKDFSGTIVVLDATDKEIASFPLTLARGGQTMEAQIKGATLPLKTAAK